Protein AF-A0A956ZT82-F1 (afdb_monomer)

Structure (mmCIF, N/CA/C/O backbone):
data_AF-A0A956ZT82-F1
#
_entry.id   AF-A0A956ZT82-F1
#
loop_
_atom_site.group_PDB
_atom_site.id
_atom_site.type_symbol
_atom_site.label_atom_id
_atom_site.label_alt_id
_atom_site.label_comp_id
_atom_site.label_asym_id
_atom_site.label_entity_id
_atom_site.label_seq_id
_atom_site.pdbx_PDB_ins_code
_atom_site.Cartn_x
_atom_site.Cartn_y
_atom_site.Cartn_z
_atom_site.occupancy
_atom_site.B_iso_or_equiv
_atom_site.auth_seq_id
_atom_site.auth_comp_id
_atom_site.auth_asym_id
_atom_site.auth_atom_id
_atom_site.pdbx_PDB_model_num
ATOM 1 N N . MET A 1 1 ? 10.071 24.596 -14.398 1.00 54.91 1 MET A N 1
ATOM 2 C CA . MET A 1 1 ? 8.821 23.821 -14.412 1.00 54.91 1 MET A CA 1
ATOM 3 C C . MET A 1 1 ? 8.358 23.709 -12.975 1.00 54.91 1 MET A C 1
ATOM 5 O O . MET A 1 1 ? 9.206 23.526 -12.107 1.00 54.91 1 MET A O 1
ATOM 9 N N . SER A 1 2 ? 7.076 23.934 -12.709 1.00 69.00 2 SER A N 1
ATOM 10 C CA . SER A 1 2 ? 6.479 23.703 -11.390 1.00 69.00 2 SER A CA 1
ATOM 11 C C . SER A 1 2 ? 6.516 22.206 -11.062 1.00 69.00 2 SER A C 1
ATOM 13 O O . SER A 1 2 ? 6.452 21.375 -11.965 1.00 69.00 2 SER A O 1
ATOM 15 N N . ARG A 1 3 ? 6.573 21.838 -9.777 1.00 67.06 3 ARG A N 1
ATOM 16 C CA . ARG A 1 3 ? 6.477 20.433 -9.333 1.00 67.06 3 ARG A CA 1
ATOM 17 C C . ARG A 1 3 ? 5.186 19.767 -9.827 1.00 67.06 3 ARG A C 1
ATOM 19 O O . ARG A 1 3 ? 5.187 18.586 -10.156 1.00 67.06 3 ARG A O 1
ATOM 26 N N . ALA A 1 4 ? 4.104 20.543 -9.941 1.00 62.94 4 ALA A N 1
ATOM 27 C CA . ALA A 1 4 ? 2.860 20.095 -10.563 1.00 62.94 4 ALA A CA 1
ATOM 28 C C . ALA A 1 4 ? 3.060 19.745 -12.049 1.00 62.94 4 ALA A C 1
ATOM 30 O O . ALA A 1 4 ? 2.632 18.683 -12.493 1.00 62.94 4 ALA A O 1
ATOM 31 N N . GLU A 1 5 ? 3.766 20.594 -12.805 1.00 65.06 5 GLU A N 1
ATOM 32 C CA . GLU A 1 5 ? 4.088 20.343 -14.217 1.00 65.06 5 GLU A CA 1
ATOM 33 C C . GLU A 1 5 ? 4.989 19.112 -14.388 1.00 65.06 5 GLU A C 1
ATOM 35 O O . GLU A 1 5 ? 4.805 18.356 -15.336 1.00 65.06 5 GLU A O 1
ATOM 40 N N . GLU A 1 6 ? 5.930 18.876 -13.471 1.00 69.75 6 GLU A N 1
ATOM 41 C CA . GLU A 1 6 ? 6.842 17.725 -13.500 1.00 69.75 6 GLU A CA 1
ATOM 42 C C . GLU A 1 6 ? 6.123 16.395 -13.239 1.00 69.75 6 GLU A C 1
ATOM 44 O O . GLU A 1 6 ? 6.318 15.439 -13.988 1.00 69.75 6 GLU A O 1
ATOM 49 N N . ILE A 1 7 ? 5.235 16.336 -12.239 1.00 67.38 7 ILE A N 1
ATOM 50 C CA . ILE A 1 7 ? 4.414 15.144 -11.960 1.00 67.38 7 ILE A CA 1
ATOM 51 C C . ILE A 1 7 ? 3.495 14.844 -13.150 1.00 67.38 7 ILE A C 1
ATOM 53 O O . ILE A 1 7 ? 3.397 13.696 -13.588 1.00 67.38 7 ILE A O 1
ATOM 57 N N . ILE A 1 8 ? 2.866 15.877 -13.718 1.00 64.19 8 ILE A N 1
ATOM 58 C CA . ILE A 1 8 ? 1.987 15.739 -14.885 1.00 64.19 8 ILE A CA 1
ATOM 59 C C . ILE A 1 8 ? 2.790 15.274 -16.115 1.00 64.19 8 ILE A C 1
ATOM 61 O O . ILE A 1 8 ? 2.381 14.330 -16.793 1.00 64.19 8 ILE A O 1
ATOM 65 N N . GLN A 1 9 ? 3.963 15.858 -16.391 1.00 60.41 9 GLN A N 1
ATOM 66 C CA . GLN A 1 9 ? 4.816 15.439 -17.512 1.00 60.41 9 GLN A CA 1
ATOM 67 C C . GLN A 1 9 ? 5.428 14.044 -17.338 1.00 60.41 9 GLN A C 1
ATOM 69 O O . GLN A 1 9 ? 5.489 13.280 -18.304 1.00 60.41 9 GLN A O 1
ATOM 74 N N . GLY A 1 10 ? 5.870 13.686 -16.130 1.00 60.03 10 GLY A N 1
ATOM 75 C CA . GLY A 1 10 ? 6.449 12.372 -15.837 1.00 60.03 10 GLY A CA 1
ATOM 76 C C . GLY A 1 10 ? 5.472 11.226 -16.111 1.00 60.03 10 GLY A C 1
ATOM 77 O O . GLY A 1 10 ? 5.875 10.144 -16.542 1.00 60.03 10 GLY A O 1
ATOM 78 N N . VAL A 1 11 ? 4.179 11.495 -15.935 1.00 54.38 11 VAL A N 1
ATOM 79 C CA . VAL A 1 11 ? 3.076 10.579 -16.233 1.00 54.38 11 VAL A CA 1
ATOM 80 C C . VAL A 1 11 ? 2.740 10.564 -17.728 1.00 54.38 11 VAL A C 1
ATOM 82 O O . VAL A 1 11 ? 2.592 9.485 -18.304 1.00 54.38 11 VAL A O 1
ATOM 85 N N . LEU A 1 12 ? 2.682 11.734 -18.381 1.00 45.25 12 LEU A N 1
ATOM 86 C CA . LEU A 1 12 ? 2.405 11.868 -19.822 1.00 45.25 12 LEU A CA 1
ATOM 87 C C . LEU A 1 12 ? 3.378 11.059 -20.696 1.00 45.25 12 LEU A C 1
ATOM 89 O O . LEU A 1 12 ? 2.974 10.491 -21.708 1.00 45.25 12 LEU A O 1
ATOM 93 N N . ASN A 1 13 ? 4.644 10.949 -20.285 1.00 42.06 13 ASN A N 1
ATOM 94 C CA . ASN A 1 13 ? 5.668 10.200 -21.020 1.00 42.06 13 ASN A CA 1
ATOM 95 C C . ASN A 1 13 ? 5.592 8.671 -20.828 1.00 42.06 13 ASN A C 1
ATOM 97 O O . ASN A 1 13 ? 6.324 7.937 -21.493 1.00 42.06 13 ASN A O 1
ATOM 101 N N . ARG A 1 14 ? 4.735 8.175 -19.925 1.00 42.34 14 ARG A N 1
ATOM 102 C CA . ARG A 1 14 ? 4.682 6.762 -19.505 1.00 42.34 14 ARG A CA 1
ATOM 103 C C . ARG A 1 14 ? 3.418 6.015 -19.937 1.00 42.34 14 ARG A C 1
ATOM 105 O O . ARG A 1 14 ? 3.325 4.817 -19.682 1.00 42.34 14 ARG A O 1
ATOM 112 N N . VAL A 1 15 ? 2.478 6.678 -20.614 1.00 36.25 15 VAL A N 1
ATOM 113 C CA . VAL A 1 15 ? 1.233 6.067 -21.114 1.00 36.25 15 VAL A CA 1
ATOM 114 C C . VAL A 1 15 ? 1.223 6.064 -22.653 1.00 36.25 15 VAL A C 1
ATOM 116 O O . VAL A 1 15 ? 0.878 7.073 -23.272 1.00 36.25 15 VAL A O 1
ATOM 119 N N . PRO A 1 16 ? 1.586 4.948 -23.318 1.00 28.14 16 PRO A N 1
ATOM 120 C CA . PRO A 1 16 ? 1.456 4.819 -24.767 1.00 28.14 16 PRO A CA 1
ATOM 121 C C . PRO A 1 16 ? -0.027 4.759 -25.173 1.00 28.14 16 PRO A C 1
ATOM 123 O O . PRO A 1 16 ? -0.772 3.933 -24.654 1.00 28.14 16 PRO A O 1
ATOM 126 N N . GLY A 1 17 ? -0.452 5.580 -26.145 1.00 36.25 17 GLY A N 1
ATOM 127 C CA . GLY A 1 17 ? -1.733 5.383 -26.849 1.00 36.25 17 GLY A CA 1
ATOM 128 C C . GLY A 1 17 ? -2.853 6.409 -26.631 1.00 36.25 17 GLY A C 1
ATOM 129 O O . GLY A 1 17 ? -3.986 6.130 -27.014 1.00 36.25 17 GLY A O 1
ATOM 130 N N . TYR A 1 18 ? -2.590 7.607 -26.104 1.00 38.12 18 TYR A N 1
ATOM 131 C CA . TYR A 1 18 ? -3.647 8.615 -25.920 1.00 38.12 18 TYR A CA 1
ATOM 132 C C . TYR A 1 18 ? -3.947 9.413 -27.209 1.00 38.12 18 TYR A C 1
ATOM 134 O O . TYR A 1 18 ? -3.578 10.577 -27.364 1.00 38.12 18 TYR A O 1
ATOM 142 N N . ARG A 1 19 ? -4.623 8.784 -28.179 1.00 35.62 19 ARG A N 1
ATOM 143 C CA . ARG A 1 19 ? -5.264 9.492 -29.301 1.00 35.62 19 ARG A CA 1
ATOM 144 C C . ARG A 1 19 ? -6.653 9.955 -28.859 1.00 35.62 19 ARG A C 1
ATOM 146 O O . ARG A 1 19 ? -7.541 9.134 -28.707 1.00 35.62 19 ARG A O 1
ATOM 153 N N . GLY A 1 20 ? -6.813 11.268 -28.691 1.00 41.59 20 GLY A N 1
ATOM 154 C CA . GLY A 1 20 ? -8.077 12.002 -28.833 1.00 41.59 20 GLY A CA 1
ATOM 155 C C . GLY A 1 20 ? -9.317 11.428 -28.141 1.00 41.59 20 GLY A C 1
ATOM 156 O O . GLY A 1 20 ? -10.087 10.714 -28.764 1.00 41.59 20 GLY A O 1
ATOM 157 N N . TYR A 1 21 ? -9.536 11.848 -26.891 1.00 45.94 21 TYR A N 1
ATOM 158 C CA . TYR A 1 21 ? -10.819 12.338 -26.360 1.00 45.94 21 TYR A CA 1
ATOM 159 C C . TYR A 1 21 ? -12.080 11.839 -27.111 1.00 45.94 21 TYR A C 1
ATOM 161 O O . TYR A 1 21 ? -12.684 12.591 -27.875 1.00 45.94 21 TYR A O 1
ATOM 169 N N . ALA A 1 22 ? -12.494 10.592 -26.870 1.00 40.09 22 ALA A N 1
ATOM 170 C CA . ALA A 1 22 ? -13.840 10.131 -27.202 1.00 40.09 22 ALA A CA 1
ATOM 171 C C . ALA A 1 22 ? -14.816 10.596 -26.101 1.00 40.09 22 ALA A C 1
ATOM 173 O O . ALA A 1 22 ? -14.563 10.372 -24.923 1.00 40.09 22 ALA A O 1
ATOM 174 N N . ASP A 1 23 ? -15.855 11.314 -26.533 1.00 57.66 23 ASP A N 1
ATOM 175 C CA . ASP A 1 23 ? -17.029 11.878 -25.845 1.00 57.66 23 ASP A CA 1
ATOM 176 C C . ASP A 1 23 ? -16.927 12.367 -24.379 1.00 57.66 23 ASP A C 1
ATOM 178 O O . ASP A 1 23 ? -16.639 11.622 -23.441 1.00 57.66 23 ASP A O 1
ATOM 182 N N . LYS A 1 24 ? -17.280 13.644 -24.143 1.00 59.69 24 LYS A N 1
ATOM 183 C CA . LYS A 1 24 ? -17.326 14.259 -22.793 1.00 59.69 24 LYS A CA 1
ATOM 184 C C . LYS A 1 24 ? -18.228 13.475 -21.831 1.00 59.69 24 LYS A C 1
ATOM 186 O O . LYS A 1 24 ? -17.994 13.488 -20.625 1.00 59.69 24 LYS A O 1
ATOM 191 N N . GLU A 1 25 ? -19.258 12.831 -22.364 1.00 59.84 25 GLU A N 1
ATOM 192 C CA . GLU A 1 25 ? -20.242 12.058 -21.612 1.00 59.84 25 GLU A CA 1
ATOM 193 C C . GLU A 1 25 ? -19.677 10.704 -21.152 1.00 59.84 25 GLU A C 1
ATOM 195 O O . GLU A 1 25 ? -19.772 10.382 -19.970 1.00 59.84 25 GLU A O 1
ATOM 200 N N . ALA A 1 26 ? -18.936 9.998 -22.015 1.00 6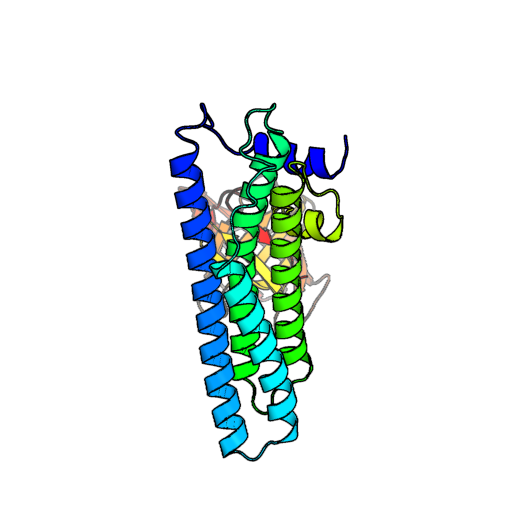2.44 26 ALA A N 1
ATOM 201 C CA . ALA A 1 26 ? -18.257 8.745 -21.665 1.00 62.44 26 ALA A CA 1
ATOM 202 C C . ALA A 1 26 ? -17.267 8.922 -20.500 1.00 62.44 26 ALA A C 1
ATOM 204 O O . ALA A 1 26 ? -17.184 8.089 -19.599 1.00 62.44 26 ALA A O 1
ATOM 205 N N . ARG A 1 27 ? -16.574 10.065 -20.458 1.00 66.06 27 ARG A N 1
ATOM 206 C CA . ARG A 1 27 ? -15.673 10.406 -19.348 1.00 66.06 27 ARG A CA 1
ATOM 207 C C . ARG A 1 27 ? -16.368 10.630 -18.022 1.00 66.06 27 ARG A C 1
ATOM 209 O O . ARG A 1 27 ? -15.819 10.290 -16.980 1.00 66.06 27 ARG A O 1
ATOM 216 N N . ARG A 1 28 ? -17.549 11.247 -18.050 1.00 69.94 28 ARG A N 1
ATOM 217 C CA . ARG A 1 28 ? -18.334 11.462 -16.832 1.00 69.94 28 ARG A CA 1
ATOM 218 C C . ARG A 1 28 ? -18.771 10.127 -16.252 1.00 69.94 28 ARG A C 1
ATOM 220 O O . ARG A 1 28 ? -18.705 9.967 -15.036 1.00 69.94 28 ARG A O 1
ATOM 227 N N . ASP A 1 29 ? -19.151 9.189 -17.112 1.00 70.25 29 ASP A N 1
ATOM 228 C CA . ASP A 1 29 ? -19.547 7.845 -16.703 1.00 70.25 29 ASP A CA 1
ATOM 229 C C . ASP A 1 29 ? -18.375 7.045 -16.122 1.00 70.25 29 ASP A C 1
ATOM 231 O O . ASP A 1 29 ? -18.539 6.380 -15.101 1.00 70.25 29 ASP A O 1
ATOM 235 N N . GLU A 1 30 ? -17.188 7.120 -16.728 1.00 70.38 30 GLU A N 1
ATOM 236 C CA . GLU A 1 30 ? -15.978 6.471 -16.203 1.00 70.38 30 GLU A CA 1
ATOM 237 C C . GLU A 1 30 ? -15.554 7.043 -14.844 1.00 70.38 30 GLU A C 1
ATOM 239 O O . GLU A 1 30 ? -15.379 6.277 -13.896 1.00 70.38 30 GLU A O 1
ATOM 244 N N . ASP A 1 31 ? -15.490 8.371 -14.713 1.00 77.19 31 ASP A N 1
ATOM 245 C CA . ASP A 1 31 ? -15.221 9.053 -13.439 1.00 77.19 31 ASP A CA 1
ATOM 246 C C . ASP A 1 31 ? -16.217 8.632 -12.349 1.00 77.19 31 ASP A C 1
ATOM 248 O O . ASP A 1 31 ? -15.841 8.314 -11.219 1.00 77.19 31 ASP A O 1
ATOM 252 N N . LYS A 1 32 ? -17.508 8.584 -12.701 1.00 82.75 32 LYS A N 1
ATOM 253 C CA . LYS A 1 32 ? -18.559 8.166 -11.774 1.00 82.75 32 LYS A CA 1
ATOM 254 C C . LYS A 1 32 ? -18.332 6.746 -11.280 1.00 82.75 32 LYS A C 1
ATOM 256 O O . LYS A 1 32 ? -18.409 6.513 -10.081 1.00 82.75 32 LYS A O 1
ATOM 261 N N . ARG A 1 33 ? -18.030 5.814 -12.188 1.00 83.81 33 ARG A N 1
ATOM 262 C CA . ARG A 1 33 ? -17.777 4.410 -11.835 1.00 83.81 33 ARG A CA 1
ATOM 263 C C . ARG A 1 33 ? -16.609 4.275 -10.868 1.00 83.81 33 ARG A C 1
ATOM 265 O O . ARG A 1 33 ? -16.708 3.498 -9.924 1.00 83.81 33 ARG A O 1
ATOM 272 N N . VAL A 1 34 ? -15.529 5.030 -11.080 1.00 84.25 34 VAL A N 1
ATOM 273 C CA . VAL A 1 34 ? -14.389 5.021 -10.155 1.00 84.25 34 VAL A CA 1
ATOM 274 C C . VAL A 1 34 ? -14.811 5.536 -8.780 1.00 84.25 34 VAL A C 1
ATOM 276 O O . VAL A 1 34 ? -14.546 4.874 -7.777 1.00 84.25 34 VAL A O 1
ATOM 279 N N . ARG A 1 35 ? -15.526 6.665 -8.714 1.00 88.06 35 ARG A N 1
ATOM 280 C CA . ARG A 1 35 ? -16.013 7.212 -7.437 1.00 88.06 35 ARG A CA 1
ATOM 281 C C . ARG A 1 35 ? -16.971 6.274 -6.717 1.00 88.06 35 ARG A C 1
ATOM 283 O O . ARG A 1 35 ? -16.828 6.101 -5.510 1.00 88.06 35 ARG A O 1
ATOM 290 N N . ASP A 1 36 ? -17.901 5.657 -7.438 1.00 89.12 36 ASP A N 1
ATOM 291 C CA . ASP A 1 36 ? -18.834 4.679 -6.879 1.00 89.12 36 ASP A CA 1
ATOM 292 C C . ASP A 1 36 ? -18.057 3.481 -6.305 1.00 89.12 36 ASP A C 1
ATOM 294 O O . ASP A 1 36 ? -18.253 3.125 -5.146 1.00 89.12 36 ASP A O 1
ATOM 298 N N . SER A 1 37 ? -17.073 2.950 -7.042 1.00 89.12 37 SER A N 1
ATOM 299 C CA . SER A 1 37 ? -16.214 1.858 -6.565 1.00 89.12 37 SER A CA 1
ATOM 300 C C . SER A 1 37 ? -15.412 2.224 -5.311 1.00 89.12 37 SER A C 1
ATOM 302 O O . SER A 1 37 ? -15.289 1.404 -4.401 1.00 89.12 37 SER A O 1
ATOM 304 N N . VAL A 1 38 ? -14.847 3.434 -5.247 1.00 93.56 38 VAL A N 1
ATOM 305 C CA . VAL A 1 38 ? -14.108 3.909 -4.064 1.00 93.56 38 VAL A CA 1
ATOM 306 C C . VAL A 1 38 ? -15.062 4.091 -2.882 1.00 93.56 38 VAL A C 1
ATOM 308 O O . VAL A 1 38 ? -14.759 3.651 -1.776 1.00 93.56 38 VAL A O 1
ATOM 311 N N . ALA A 1 39 ? -16.235 4.689 -3.099 1.00 96.19 39 ALA A N 1
ATOM 312 C CA . ALA A 1 39 ? -17.237 4.873 -2.053 1.00 96.19 39 ALA A CA 1
ATOM 313 C C . ALA A 1 39 ? -17.770 3.538 -1.513 1.00 96.19 39 ALA A C 1
ATOM 315 O O . ALA A 1 39 ? -17.987 3.412 -0.308 1.00 96.19 39 ALA A O 1
ATOM 316 N N . ASP A 1 40 ? -17.953 2.537 -2.374 1.00 94.88 40 ASP A N 1
ATOM 317 C CA . ASP A 1 40 ? -18.361 1.187 -1.981 1.00 94.88 40 ASP A CA 1
ATOM 318 C C . ASP A 1 40 ? -17.266 0.490 -1.163 1.00 94.88 40 ASP A C 1
ATOM 320 O O . ASP A 1 40 ? -17.554 -0.112 -0.127 1.00 94.88 40 ASP A O 1
ATOM 324 N N . ALA A 1 41 ? -15.997 0.645 -1.553 1.00 94.75 41 ALA A N 1
ATOM 325 C CA . ALA A 1 41 ? -14.869 0.135 -0.779 1.00 94.75 41 ALA A CA 1
ATOM 326 C C . ALA A 1 41 ? -14.763 0.793 0.610 1.00 94.75 41 ALA A C 1
ATOM 328 O O . ALA A 1 41 ? -14.524 0.095 1.596 1.00 94.75 41 ALA A O 1
ATOM 329 N N . ILE A 1 42 ? -14.985 2.108 0.716 1.00 98.19 42 ILE A N 1
ATOM 330 C CA . ILE A 1 42 ? -15.008 2.816 2.007 1.00 98.19 42 ILE A CA 1
ATOM 331 C C . ILE A 1 42 ? -16.237 2.399 2.831 1.00 98.19 42 ILE A C 1
ATOM 333 O O . ILE A 1 42 ? -16.123 2.208 4.040 1.00 98.19 42 ILE A O 1
ATOM 337 N N . ALA A 1 43 ? -17.401 2.200 2.206 1.00 98.06 43 ALA A N 1
ATOM 338 C CA . ALA A 1 43 ? -18.600 1.716 2.892 1.00 98.06 43 ALA A CA 1
ATOM 339 C C . ALA A 1 43 ? -18.392 0.318 3.503 1.00 98.06 43 ALA A C 1
ATOM 341 O O . ALA A 1 43 ? -18.790 0.091 4.642 1.00 98.06 43 ALA A O 1
ATOM 342 N N . ALA A 1 44 ? -17.674 -0.578 2.821 1.00 97.69 44 ALA A N 1
ATOM 343 C CA . ALA A 1 44 ? -17.299 -1.871 3.396 1.00 97.69 44 ALA A CA 1
ATOM 344 C C . ALA A 1 44 ? -16.422 -1.725 4.659 1.00 97.69 44 ALA A C 1
ATOM 346 O O . ALA A 1 44 ? -16.578 -2.484 5.616 1.00 97.69 44 ALA A O 1
ATOM 347 N N . VAL A 1 45 ? -15.537 -0.719 4.706 1.00 98.25 45 VAL A N 1
ATOM 348 C CA . VAL A 1 45 ? -14.768 -0.391 5.921 1.00 98.25 45 VAL A CA 1
ATOM 349 C C . VAL A 1 45 ? -15.684 0.120 7.036 1.00 98.25 45 VAL A C 1
ATOM 351 O O . VAL A 1 45 ? -15.508 -0.260 8.193 1.00 98.25 45 VAL A O 1
ATOM 354 N N . VAL A 1 46 ? -16.689 0.940 6.712 1.00 98.56 46 VAL A N 1
ATOM 355 C CA . VAL A 1 46 ? -17.701 1.385 7.688 1.00 98.56 46 VAL A CA 1
ATOM 356 C C . VAL A 1 46 ? -18.417 0.188 8.310 1.00 98.56 46 VAL A C 1
ATOM 358 O O . VAL A 1 46 ? -18.569 0.147 9.533 1.00 98.56 46 VAL A O 1
ATOM 361 N N . ASP A 1 47 ? -18.826 -0.790 7.503 1.00 98.31 47 ASP A N 1
ATOM 362 C CA . ASP A 1 47 ? -19.503 -1.997 7.986 1.00 98.31 47 ASP A CA 1
ATOM 363 C C . ASP A 1 47 ? -18.592 -2.821 8.906 1.00 98.31 47 ASP A C 1
ATOM 365 O O . ASP A 1 47 ? -19.008 -3.231 9.994 1.00 98.31 47 ASP A O 1
ATOM 369 N N . GLN A 1 48 ? -17.322 -2.990 8.524 1.00 97.62 48 GLN A N 1
ATOM 370 C CA . GLN A 1 48 ? -16.313 -3.676 9.333 1.00 97.62 48 GLN A CA 1
ATOM 371 C C . GLN A 1 48 ? -16.102 -2.998 10.697 1.00 97.62 48 GLN A C 1
ATOM 373 O O . GLN A 1 48 ? -16.136 -3.663 11.735 1.00 97.62 48 GLN A O 1
ATOM 378 N N . LEU A 1 49 ? -15.916 -1.676 10.716 1.00 97.38 49 LEU A N 1
ATOM 379 C CA . LEU A 1 49 ? -15.739 -0.919 11.958 1.00 97.38 49 LEU A CA 1
ATOM 380 C C . LEU A 1 49 ? -17.009 -0.937 12.819 1.00 97.38 49 LEU A C 1
ATOM 382 O O . LEU A 1 49 ? -16.922 -1.050 14.040 1.00 97.38 49 LEU A O 1
ATOM 386 N N . THR A 1 50 ? -18.191 -0.891 12.198 1.00 97.69 50 THR A N 1
ATOM 387 C CA . THR A 1 50 ? -19.481 -0.980 12.903 1.00 97.69 50 THR A CA 1
ATOM 388 C C . THR A 1 50 ? -19.642 -2.338 13.590 1.00 97.69 50 THR A C 1
ATOM 390 O O . THR A 1 50 ? -20.046 -2.402 14.753 1.00 97.69 50 THR A O 1
ATOM 393 N N . ALA A 1 51 ? -19.269 -3.429 12.915 1.00 96.44 51 ALA A N 1
ATOM 394 C CA . ALA A 1 51 ? -19.266 -4.761 13.513 1.00 96.44 51 ALA A CA 1
ATOM 395 C C . ALA A 1 51 ? -18.300 -4.849 14.706 1.00 96.44 51 ALA A C 1
ATOM 397 O O . ALA A 1 51 ? -18.642 -5.436 15.734 1.00 96.44 51 ALA A O 1
ATOM 398 N N . TYR A 1 52 ? -17.124 -4.227 14.604 1.00 95.50 52 TYR A N 1
ATOM 399 C CA . TYR A 1 52 ? -16.166 -4.156 15.708 1.00 95.50 52 TYR A CA 1
ATOM 400 C C . TYR A 1 52 ? -16.683 -3.324 16.892 1.00 95.50 52 TYR A C 1
ATOM 402 O O . TYR A 1 52 ? -16.594 -3.764 18.038 1.00 95.50 52 TYR A O 1
ATOM 410 N N . SER A 1 53 ? -17.316 -2.174 16.638 1.00 94.81 53 SER A N 1
ATOM 411 C CA . SER A 1 53 ? -17.961 -1.367 17.685 1.00 94.81 53 SER A CA 1
ATOM 412 C C . SER A 1 53 ? -19.016 -2.169 18.461 1.00 94.81 53 SER A C 1
ATOM 414 O O . SER A 1 53 ? -19.054 -2.139 19.693 1.00 94.81 53 SER A O 1
ATOM 416 N N . ALA A 1 54 ? -19.816 -2.988 17.765 1.00 93.94 54 ALA A N 1
ATOM 417 C CA . ALA A 1 54 ? -20.784 -3.878 18.407 1.00 93.94 54 ALA A CA 1
ATOM 418 C C . ALA A 1 54 ? -20.118 -4.934 19.316 1.00 93.94 54 ALA A C 1
ATOM 420 O O . ALA A 1 54 ? -20.658 -5.260 20.378 1.00 93.94 54 ALA A O 1
ATOM 421 N N . GLN A 1 55 ? -18.937 -5.444 18.946 1.00 93.00 55 GLN A N 1
ATOM 422 C CA . GLN A 1 55 ? -18.162 -6.365 19.788 1.00 93.00 55 GLN A CA 1
ATOM 423 C C . GLN A 1 55 ? -17.638 -5.671 21.052 1.00 93.00 55 GLN A C 1
ATOM 425 O O . GLN A 1 55 ? -17.785 -6.211 22.151 1.00 93.00 55 GLN A O 1
ATOM 430 N N . LEU A 1 56 ? -17.105 -4.451 20.926 1.00 91.75 56 LEU A N 1
ATOM 431 C CA . LEU A 1 56 ? -16.673 -3.646 22.073 1.00 91.75 56 LEU A CA 1
ATOM 432 C C . LEU A 1 56 ? -17.840 -3.337 23.025 1.00 91.75 56 LEU A C 1
ATOM 434 O O . LEU A 1 56 ? -17.690 -3.420 24.247 1.00 91.75 56 LEU A O 1
ATOM 438 N N . ALA A 1 57 ? -19.028 -3.053 22.480 1.00 91.12 57 ALA A N 1
ATOM 439 C CA . ALA A 1 57 ? -20.250 -2.857 23.261 1.00 91.12 57 ALA A CA 1
ATOM 440 C C . ALA A 1 57 ? -20.642 -4.107 24.057 1.00 91.12 57 ALA A C 1
ATOM 442 O O . ALA A 1 57 ? -20.956 -4.005 25.246 1.00 91.12 57 ALA A O 1
ATOM 443 N N . ALA A 1 58 ? -20.568 -5.291 23.442 1.00 91.06 58 ALA A N 1
ATOM 444 C CA . ALA A 1 58 ? -20.806 -6.557 24.133 1.00 91.06 58 ALA A CA 1
ATOM 445 C C . ALA A 1 58 ? -19.780 -6.810 25.255 1.00 91.06 58 ALA A C 1
ATOM 447 O O . ALA A 1 58 ? -20.143 -7.316 26.320 1.00 91.06 58 ALA A O 1
ATOM 448 N N . ALA A 1 59 ? -18.525 -6.397 25.049 1.00 90.19 59 ALA A N 1
ATOM 449 C CA . ALA A 1 59 ? -17.449 -6.474 26.037 1.00 90.19 59 ALA A CA 1
ATOM 450 C C . ALA A 1 59 ? -17.512 -5.387 27.132 1.00 90.19 59 ALA A C 1
ATOM 452 O O . ALA A 1 59 ? -16.757 -5.460 28.101 1.00 90.19 59 ALA A O 1
ATOM 453 N N . ARG A 1 60 ? -18.433 -4.414 27.025 1.00 90.12 60 ARG A N 1
ATOM 454 C CA . ARG A 1 60 ? -18.580 -3.253 27.930 1.00 90.12 60 ARG A CA 1
ATOM 455 C C . ARG A 1 60 ? -17.353 -2.329 27.975 1.00 90.12 60 ARG A C 1
ATOM 457 O O . ARG A 1 60 ? -17.132 -1.659 28.984 1.00 90.12 60 ARG A O 1
ATOM 464 N N . ASP A 1 61 ? -16.588 -2.249 26.886 1.00 86.31 61 ASP A N 1
ATOM 465 C CA . ASP A 1 61 ? -15.430 -1.352 26.767 1.00 86.31 61 ASP A CA 1
ATOM 466 C C . ASP A 1 61 ? -15.844 0.043 26.258 1.00 86.31 61 ASP A C 1
ATOM 468 O O . ASP A 1 61 ? -15.642 0.425 25.105 1.00 86.31 61 ASP A O 1
ATOM 472 N N . PHE A 1 62 ? -16.494 0.818 27.128 1.00 83.25 62 PHE A N 1
ATOM 473 C CA . PHE A 1 62 ? -17.093 2.105 26.755 1.00 83.25 62 PHE A CA 1
ATOM 474 C C . PHE A 1 62 ? -16.092 3.200 26.378 1.00 83.25 62 PHE A C 1
ATOM 476 O O . PHE A 1 62 ? -16.489 4.184 25.745 1.00 83.25 62 PHE A O 1
ATOM 483 N N . ASP A 1 63 ? -14.826 3.065 26.765 1.00 85.12 63 ASP A N 1
ATOM 484 C CA . ASP A 1 63 ? -13.800 4.049 26.431 1.00 85.12 63 ASP A CA 1
ATOM 485 C C . ASP A 1 63 ? -13.326 3.881 24.988 1.00 85.12 63 ASP A C 1
ATOM 487 O O . ASP A 1 63 ? -13.241 4.878 24.264 1.00 85.12 63 ASP A O 1
ATOM 491 N N . GLN A 1 64 ? -13.133 2.641 24.528 1.00 86.75 64 GLN A N 1
ATOM 492 C CA . GLN A 1 64 ? -12.783 2.369 23.133 1.00 86.75 64 GLN A CA 1
ATOM 493 C C . GLN A 1 64 ? -13.950 2.613 22.171 1.00 86.75 64 GLN A C 1
ATOM 495 O O . GLN A 1 64 ? -13.738 3.159 21.086 1.00 86.75 64 GLN A O 1
ATOM 500 N N . ILE A 1 65 ? -15.189 2.307 22.583 1.00 91.06 65 ILE A N 1
ATOM 501 C CA . ILE A 1 65 ? -16.388 2.523 21.749 1.00 91.06 65 ILE A CA 1
ATOM 502 C C . ILE A 1 65 ? -16.482 3.972 21.269 1.00 91.06 65 ILE A C 1
ATOM 504 O O . ILE A 1 65 ? -16.708 4.209 20.087 1.00 91.06 65 ILE A O 1
ATOM 508 N N . ARG A 1 66 ? -16.275 4.962 22.153 1.00 92.12 66 ARG A N 1
ATOM 509 C CA . ARG A 1 66 ? -16.406 6.383 21.774 1.00 92.12 66 ARG A CA 1
ATOM 510 C C . ARG A 1 66 ? -15.442 6.782 20.658 1.00 92.12 66 ARG A C 1
ATOM 512 O O . ARG A 1 66 ? -15.807 7.568 19.788 1.00 92.12 66 ARG A O 1
ATOM 519 N N . GLN A 1 67 ? -14.219 6.261 20.698 1.00 92.50 67 GLN A N 1
ATOM 520 C CA . GLN A 1 67 ? -13.195 6.579 19.710 1.00 92.50 67 GLN A CA 1
ATOM 521 C C . GLN A 1 67 ? -13.499 5.917 18.360 1.00 92.50 67 GLN A C 1
ATOM 523 O O . GLN A 1 67 ? -13.445 6.580 17.325 1.00 92.50 67 GLN A O 1
ATOM 528 N N . VAL A 1 68 ? -13.902 4.643 18.381 1.00 94.62 68 VAL A N 1
ATOM 529 C CA . VAL A 1 68 ? -14.281 3.895 17.175 1.00 94.62 68 VAL A CA 1
ATOM 530 C C . VAL A 1 68 ? -15.528 4.495 16.517 1.00 94.62 68 VAL A C 1
ATOM 532 O O . VAL A 1 68 ? -15.524 4.719 15.312 1.00 94.62 68 VAL A O 1
ATOM 535 N N . GLU A 1 69 ? -16.564 4.842 17.286 1.00 95.69 69 GLU A N 1
ATOM 536 C CA . GLU A 1 69 ? -17.788 5.481 16.769 1.00 95.69 69 GLU A CA 1
ATOM 537 C C . GLU A 1 69 ? -17.520 6.846 16.121 1.00 95.69 69 GLU A C 1
ATOM 539 O O . GLU A 1 69 ? -18.097 7.175 15.081 1.00 95.69 69 GLU A O 1
ATOM 544 N N . SER A 1 70 ? -16.605 7.634 16.695 1.00 95.50 70 SER A N 1
ATOM 545 C CA . SER A 1 70 ? -16.175 8.894 16.084 1.00 95.50 70 SER A CA 1
ATOM 546 C C . SER A 1 70 ? -15.550 8.660 14.706 1.00 95.50 70 SER A C 1
ATOM 548 O O . SER A 1 70 ? -15.913 9.341 13.746 1.00 95.50 70 SER A O 1
ATOM 550 N N . GLU A 1 71 ? -14.643 7.688 14.580 1.00 96.81 71 GLU A N 1
ATOM 551 C CA . GLU A 1 71 ? -14.024 7.367 13.289 1.00 96.81 71 GLU A CA 1
ATOM 552 C C . GLU A 1 71 ? -15.029 6.768 12.295 1.00 96.81 71 GLU A C 1
ATOM 554 O O . GLU A 1 71 ? -15.040 7.183 11.138 1.00 96.81 71 GLU A O 1
ATOM 559 N N . ILE A 1 72 ? -15.949 5.897 12.730 1.00 98.25 72 ILE A N 1
ATOM 560 C CA . ILE A 1 72 ? -17.047 5.382 11.888 1.00 98.25 72 ILE A CA 1
ATOM 561 C C . ILE A 1 72 ? -17.824 6.537 11.249 1.00 98.25 72 ILE A C 1
ATOM 563 O O . ILE A 1 72 ? -18.070 6.526 10.040 1.00 98.25 72 ILE A O 1
ATOM 567 N N . GLY A 1 73 ? -18.195 7.551 12.038 1.00 98.31 73 GLY A N 1
ATOM 568 C CA . GLY A 1 73 ? -18.919 8.719 11.537 1.00 98.31 73 GLY A CA 1
ATOM 569 C C . GLY A 1 73 ? -18.141 9.487 10.465 1.00 98.31 73 GLY A C 1
ATOM 570 O O . GLY A 1 73 ? -18.711 9.889 9.447 1.00 98.31 73 GLY A O 1
ATOM 571 N N . GLN A 1 74 ? -16.831 9.651 10.653 1.00 98.31 74 GLN A N 1
ATOM 572 C CA . GLN A 1 74 ? -15.976 10.381 9.716 1.00 98.31 74 GLN A CA 1
ATOM 573 C C . GLN A 1 74 ? -15.702 9.584 8.431 1.00 98.31 74 GLN A C 1
ATOM 575 O O . GLN A 1 74 ? -15.772 10.152 7.340 1.00 98.31 74 GLN A O 1
ATOM 580 N N . VAL A 1 75 ? -15.450 8.275 8.533 1.00 98.44 75 VAL A N 1
ATOM 581 C CA . VAL A 1 75 ? -15.277 7.383 7.371 1.00 98.44 75 VAL A CA 1
ATOM 582 C C . VAL A 1 75 ? -16.571 7.307 6.553 1.00 98.44 75 VAL A C 1
ATOM 584 O O . VAL A 1 75 ? -16.533 7.427 5.328 1.00 98.44 75 VAL A O 1
ATOM 587 N N . ARG A 1 76 ? -17.733 7.199 7.213 1.00 98.50 76 ARG A N 1
ATOM 588 C CA . ARG A 1 76 ? -19.046 7.222 6.547 1.00 98.50 76 ARG A CA 1
ATOM 589 C C . ARG A 1 76 ? -19.285 8.538 5.814 1.00 98.50 76 ARG A C 1
ATOM 591 O O . ARG A 1 76 ? -19.642 8.529 4.642 1.00 98.50 76 ARG A O 1
ATOM 598 N N . THR A 1 77 ? -18.997 9.660 6.474 1.00 98.12 77 THR A N 1
ATOM 599 C CA . THR A 1 77 ? -19.103 10.989 5.856 1.00 98.12 77 THR A CA 1
ATOM 600 C C . THR A 1 77 ? -18.237 11.089 4.599 1.00 98.12 77 THR A C 1
ATOM 602 O O . THR A 1 77 ? -18.677 11.636 3.592 1.00 98.12 77 THR A O 1
ATOM 605 N N . LEU A 1 78 ? -17.015 10.547 4.622 1.00 97.75 78 LEU A N 1
ATOM 606 C CA . LEU A 1 78 ? -16.144 10.524 3.447 1.00 97.75 78 LEU A CA 1
ATOM 607 C C . LEU A 1 78 ? -16.745 9.696 2.299 1.00 97.75 78 LEU A C 1
ATOM 609 O O . LEU A 1 78 ? -16.778 10.182 1.168 1.00 97.75 78 LEU A O 1
ATOM 613 N N . ALA A 1 79 ? -17.259 8.493 2.581 1.00 97.50 79 ALA A N 1
ATOM 614 C CA . ALA A 1 79 ? -17.924 7.658 1.575 1.00 97.50 79 ALA A CA 1
ATOM 615 C C . ALA A 1 79 ? -19.100 8.395 0.914 1.00 97.50 79 ALA A C 1
ATOM 617 O O . ALA A 1 79 ? -19.208 8.424 -0.314 1.00 97.50 79 ALA A O 1
ATOM 618 N N . ASP A 1 80 ? -19.940 9.046 1.722 1.00 96.88 80 ASP A N 1
ATOM 619 C CA . ASP A 1 80 ? -21.109 9.786 1.242 1.00 96.88 80 ASP A CA 1
ATOM 620 C C . ASP A 1 80 ? -20.704 10.996 0.392 1.00 96.88 80 ASP A C 1
ATOM 622 O O . ASP A 1 80 ? -21.283 11.236 -0.671 1.00 96.88 80 ASP A O 1
ATOM 626 N N . ARG A 1 81 ? -19.663 11.732 0.806 1.00 95.38 81 ARG A N 1
ATOM 627 C CA . ARG A 1 81 ? -19.112 12.858 0.035 1.00 95.38 81 ARG A CA 1
ATOM 628 C C . ARG A 1 81 ? -18.599 12.413 -1.334 1.00 95.38 81 ARG A C 1
ATOM 630 O O . ARG A 1 81 ? -18.889 13.082 -2.323 1.00 95.38 81 ARG A O 1
ATOM 637 N N . ILE A 1 82 ? -17.884 11.289 -1.408 1.00 93.94 82 ILE A N 1
ATOM 638 C CA . ILE A 1 82 ? -17.352 10.749 -2.670 1.00 93.94 82 ILE A CA 1
ATOM 639 C C . ILE A 1 82 ? -18.491 10.296 -3.592 1.00 93.94 82 ILE A C 1
ATOM 641 O O . ILE A 1 82 ? -18.522 10.675 -4.772 1.00 93.94 82 ILE A O 1
ATOM 645 N N . ARG A 1 83 ? -19.458 9.548 -3.044 1.00 93.69 83 ARG A N 1
ATOM 646 C CA . ARG A 1 83 ? -20.614 9.015 -3.782 1.00 93.69 83 ARG A CA 1
ATOM 647 C C . ARG A 1 83 ? -21.507 10.121 -4.337 1.00 93.69 83 ARG A C 1
ATOM 649 O O . ARG A 1 83 ? -21.996 10.035 -5.461 1.00 93.69 83 ARG A O 1
ATOM 656 N N . HIS A 1 84 ? -21.727 11.178 -3.559 1.00 89.81 84 HIS A N 1
ATOM 657 C CA . HIS A 1 84 ? -22.671 12.245 -3.899 1.00 89.81 84 HIS A CA 1
ATOM 658 C C . HIS A 1 84 ? -22.015 13.519 -4.424 1.00 89.81 84 HIS A C 1
ATOM 660 O O . HIS A 1 84 ? -22.703 14.524 -4.602 1.00 89.81 84 HIS A O 1
ATOM 666 N N . ALA A 1 85 ? -20.712 13.490 -4.715 1.00 84.00 85 ALA A N 1
ATOM 667 C CA . ALA A 1 85 ? -20.029 14.620 -5.326 1.00 84.00 85 ALA A CA 1
ATOM 668 C C . ALA A 1 85 ? -20.746 15.016 -6.629 1.00 84.00 85 ALA A C 1
ATOM 670 O O . ALA A 1 85 ? -20.769 14.248 -7.600 1.00 84.00 85 ALA A O 1
ATOM 671 N N . SER A 1 86 ? -21.359 16.203 -6.636 1.00 65.88 86 SER A N 1
ATOM 672 C CA . SER A 1 86 ? -21.949 16.768 -7.847 1.00 65.88 86 SER A CA 1
ATOM 673 C C . SER A 1 86 ? -20.834 17.152 -8.808 1.00 65.88 86 SER A C 1
ATOM 675 O O . SER A 1 86 ? -19.791 17.664 -8.400 1.00 65.88 86 SER A O 1
ATOM 677 N N . TYR A 1 87 ? -21.075 16.978 -10.105 1.00 62.59 87 TYR A N 1
ATOM 678 C CA . TYR A 1 87 ? -20.243 17.617 -11.115 1.00 62.59 87 TYR A CA 1
ATOM 679 C C . TYR A 1 87 ? -20.362 19.131 -10.922 1.00 62.59 87 TYR A C 1
ATOM 681 O O . TYR A 1 87 ? -21.476 19.661 -10.914 1.00 62.59 87 TYR A O 1
ATOM 689 N N . GLY A 1 88 ? -19.237 19.819 -10.721 1.00 57.16 88 GLY A N 1
ATOM 690 C CA . GLY A 1 88 ? -19.202 21.277 -10.693 1.00 57.16 88 GLY A CA 1
ATOM 691 C C . GLY A 1 88 ? -19.784 21.809 -12.000 1.00 57.16 88 GLY A C 1
ATOM 692 O O . GLY A 1 88 ? -19.186 21.664 -13.068 1.00 57.16 88 GLY A O 1
ATOM 693 N N . TYR A 1 89 ? -20.993 22.362 -11.935 1.00 44.19 89 TYR A N 1
ATOM 694 C CA . TYR A 1 89 ? -21.696 22.927 -13.081 1.00 44.19 89 TYR A CA 1
ATOM 695 C C . TYR A 1 89 ? -21.041 24.278 -13.410 1.00 44.19 89 TYR A C 1
ATOM 697 O O . TYR A 1 89 ? -21.434 25.308 -12.876 1.00 44.19 89 TYR A O 1
ATOM 705 N N . GLY A 1 90 ? -19.995 24.280 -14.245 1.00 53.69 90 GLY A N 1
ATOM 706 C CA . GLY A 1 90 ? -19.513 25.512 -14.888 1.00 53.69 90 GLY A CA 1
ATOM 707 C C . GLY A 1 90 ? -18.025 25.595 -15.239 1.00 53.69 90 GLY A C 1
ATOM 708 O O . GLY A 1 90 ? -17.705 26.214 -16.246 1.00 53.69 90 GLY A O 1
ATOM 709 N N . GLY A 1 91 ? -17.127 24.973 -14.466 1.00 53.44 91 GLY A N 1
ATOM 710 C CA . GLY A 1 91 ? -15.677 25.228 -14.567 1.00 53.44 91 GLY A CA 1
ATOM 711 C C . GLY A 1 91 ? -14.942 24.415 -15.640 1.00 53.44 91 GLY A C 1
ATOM 712 O O . GLY A 1 91 ? -14.488 24.962 -16.639 1.00 53.44 91 GLY A O 1
ATOM 713 N N . LEU A 1 92 ? -14.831 23.093 -15.453 1.00 54.81 92 LEU A N 1
ATOM 714 C CA . LEU A 1 92 ? -13.967 22.234 -16.289 1.00 54.81 92 LEU A CA 1
ATOM 715 C C . LEU A 1 92 ? -14.547 21.797 -17.640 1.00 54.81 92 LEU A C 1
ATOM 717 O O . LEU A 1 92 ? -13.799 21.491 -18.565 1.00 54.81 92 LEU A O 1
ATOM 721 N N . PHE A 1 93 ? -15.873 21.699 -17.756 1.00 55.81 93 PHE A N 1
ATOM 722 C CA . PHE A 1 93 ? -16.535 21.159 -18.956 1.00 55.81 93 PHE A CA 1
ATOM 723 C C . PHE A 1 93 ? -17.257 22.224 -19.790 1.00 55.81 93 PHE A C 1
ATOM 725 O O . PHE A 1 93 ? -17.957 21.867 -20.746 1.00 55.81 93 PHE A O 1
ATOM 732 N N . GLY A 1 94 ? -17.080 23.498 -19.423 1.00 56.06 94 GLY A N 1
ATOM 733 C CA . GLY A 1 94 ? -17.601 24.661 -20.137 1.00 56.06 94 GLY A CA 1
ATOM 734 C C . GLY A 1 94 ? -17.016 24.824 -21.545 1.00 56.06 94 GLY A C 1
ATOM 735 O O . GLY A 1 94 ? -16.198 24.031 -22.011 1.00 56.06 94 GLY A O 1
ATOM 736 N N . GLU A 1 95 ? -17.488 25.847 -22.252 1.00 44.66 95 GLU A N 1
ATOM 737 C CA . GLU A 1 95 ? -17.206 26.098 -23.675 1.00 44.66 95 GLU A CA 1
ATOM 738 C C . GLU A 1 95 ? -15.865 26.829 -23.922 1.00 44.66 95 GLU A C 1
ATOM 740 O O . GLU A 1 95 ? -15.458 27.027 -25.064 1.00 44.66 95 GLU A O 1
ATOM 745 N N . THR A 1 96 ? -15.138 27.176 -22.855 1.00 46.16 96 THR A N 1
ATOM 746 C CA . THR A 1 96 ? -13.830 27.850 -22.907 1.00 46.16 96 THR A CA 1
ATOM 747 C C . THR A 1 96 ? -12.688 26.847 -22.727 1.00 46.16 96 THR A C 1
ATOM 749 O O . THR A 1 96 ? -12.815 25.903 -21.953 1.00 46.16 96 THR A O 1
ATOM 752 N N . SER A 1 97 ? -11.587 27.070 -23.460 1.00 45.22 97 SER A N 1
ATOM 753 C CA . SER A 1 97 ? -10.328 26.303 -23.480 1.00 45.22 97 SER A CA 1
ATOM 754 C C . SER A 1 97 ? -10.074 25.472 -22.220 1.00 45.22 97 SER A C 1
ATOM 756 O O . SER A 1 97 ? -9.691 25.996 -21.179 1.00 45.22 97 SER A O 1
ATOM 758 N N . ILE A 1 98 ? -10.257 24.165 -22.365 1.00 55.06 98 ILE A N 1
ATOM 759 C CA . ILE A 1 98 ? -9.937 23.151 -21.368 1.00 55.06 98 ILE A CA 1
ATOM 760 C C . ILE A 1 98 ? -8.452 23.250 -20.999 1.00 55.06 98 ILE A C 1
ATOM 762 O O . ILE A 1 98 ? -7.593 23.144 -21.877 1.00 55.06 98 ILE A O 1
ATOM 766 N N . ASP A 1 99 ? -8.151 23.392 -19.708 1.00 66.75 99 ASP A N 1
ATOM 767 C CA . ASP A 1 99 ? -6.802 23.166 -19.201 1.00 66.75 99 ASP A CA 1
ATOM 768 C C . ASP A 1 99 ? -6.518 21.654 -19.228 1.00 66.75 99 ASP A C 1
ATOM 770 O O . ASP A 1 99 ? -7.019 20.876 -18.411 1.00 66.75 99 ASP A O 1
ATOM 774 N N . ALA A 1 100 ? -5.748 21.218 -20.227 1.00 68.50 100 ALA A N 1
ATOM 775 C CA . ALA A 1 100 ? -5.378 19.817 -20.404 1.00 68.50 100 ALA A CA 1
ATOM 776 C C . ALA A 1 100 ? -4.637 19.251 -19.178 1.00 68.50 100 ALA A C 1
ATOM 778 O O . ALA A 1 100 ? -4.764 18.059 -18.894 1.00 68.50 100 ALA A O 1
ATOM 779 N N . ALA A 1 101 ? -3.918 20.096 -18.431 1.00 73.50 101 ALA A N 1
ATOM 780 C CA . ALA A 1 101 ? -3.239 19.694 -17.207 1.00 73.50 101 ALA A CA 1
ATOM 781 C C . ALA A 1 101 ? -4.243 19.405 -16.081 1.00 73.50 101 ALA A C 1
ATOM 783 O O . ALA A 1 101 ? -4.055 18.450 -15.330 1.00 73.50 101 ALA A O 1
ATOM 784 N N . ALA A 1 102 ? -5.342 20.163 -15.995 1.00 79.56 102 ALA A N 1
ATOM 785 C CA . ALA A 1 102 ? -6.386 19.930 -14.998 1.00 79.56 102 ALA A CA 1
ATOM 786 C C . ALA A 1 102 ? -7.104 18.595 -15.238 1.00 79.56 102 ALA A C 1
ATOM 788 O O . ALA A 1 102 ? -7.330 17.835 -14.297 1.00 79.56 102 ALA A O 1
ATOM 789 N N . ILE A 1 103 ? -7.417 18.272 -16.500 1.00 76.19 103 ILE A N 1
ATOM 790 C CA . ILE A 1 103 ? -8.035 16.979 -16.836 1.00 76.19 103 ILE A CA 1
ATOM 791 C C . ILE A 1 103 ? -7.097 15.814 -16.520 1.00 76.19 103 ILE A C 1
ATOM 793 O O . ILE A 1 103 ? -7.542 14.813 -15.960 1.00 76.19 103 ILE A O 1
ATOM 797 N N . GLU A 1 104 ? -5.811 15.925 -16.849 1.00 76.81 104 GLU A N 1
ATOM 798 C CA . GLU A 1 104 ? -4.861 14.859 -16.520 1.00 76.81 104 GLU A CA 1
ATOM 799 C C . GLU A 1 104 ? -4.699 14.697 -15.006 1.00 76.81 104 GLU A C 1
ATOM 801 O O . GLU A 1 104 ? -4.664 13.577 -14.497 1.00 76.81 104 GLU A O 1
ATOM 806 N N . GLN A 1 105 ? -4.677 15.800 -14.257 1.00 85.38 105 GLN A N 1
ATOM 807 C CA . GLN A 1 105 ? -4.588 15.723 -12.807 1.00 85.38 105 GLN A CA 1
ATOM 808 C C . GLN A 1 105 ? -5.821 15.050 -12.184 1.00 85.38 105 GLN A C 1
ATOM 810 O O . GLN A 1 105 ? -5.658 14.285 -11.238 1.00 85.38 105 GLN A O 1
ATOM 815 N N . LEU A 1 106 ? -7.031 15.234 -12.736 1.00 84.50 106 LEU A N 1
ATOM 816 C CA . LEU A 1 106 ? -8.214 14.463 -12.315 1.00 84.50 106 LEU A CA 1
ATOM 817 C C . LEU A 1 106 ? -8.013 12.954 -12.474 1.00 84.50 106 LEU A C 1
ATOM 819 O O . LEU A 1 106 ? -8.305 12.200 -11.550 1.00 84.50 106 LEU A O 1
ATOM 823 N N . ARG A 1 107 ? -7.429 12.515 -13.593 1.00 81.00 107 ARG A N 1
ATOM 824 C CA . ARG A 1 107 ? -7.106 11.098 -13.806 1.00 81.00 107 ARG A CA 1
ATOM 825 C C . ARG A 1 107 ? -6.120 10.572 -12.755 1.00 81.00 107 ARG A C 1
ATOM 827 O O . ARG A 1 107 ? -6.229 9.423 -12.314 1.00 81.00 107 ARG A O 1
ATOM 834 N N . LEU A 1 108 ? -5.154 11.399 -12.348 1.00 85.31 108 LEU A N 1
ATOM 835 C CA . LEU A 1 108 ? -4.227 11.069 -11.263 1.00 85.31 108 LEU A CA 1
ATOM 836 C C . LEU A 1 108 ? -4.941 10.955 -9.914 1.00 85.31 108 LEU A C 1
ATOM 838 O O . LEU A 1 108 ? -4.647 10.017 -9.175 1.00 85.31 108 LEU A O 1
ATOM 842 N N . PHE A 1 109 ? -5.899 11.837 -9.616 1.00 90.31 109 PHE A N 1
ATOM 843 C CA . PHE A 1 109 ? -6.725 11.725 -8.410 1.00 90.31 109 PHE A CA 1
ATOM 844 C C . PHE A 1 109 ? -7.509 10.420 -8.376 1.00 90.31 109 PHE A C 1
ATOM 846 O O . PHE A 1 109 ? -7.472 9.728 -7.364 1.00 90.31 109 PHE A O 1
ATOM 853 N N . ASP A 1 110 ? -8.171 10.056 -9.471 1.00 85.44 110 ASP A N 1
ATOM 854 C CA . ASP A 1 110 ? -8.967 8.828 -9.543 1.00 85.44 110 ASP A CA 1
ATOM 855 C C . ASP A 1 110 ? -8.089 7.582 -9.335 1.00 85.44 110 ASP A C 1
ATOM 857 O O . ASP A 1 110 ? -8.428 6.681 -8.566 1.00 85.44 110 ASP A O 1
ATOM 861 N N . SER A 1 111 ? -6.903 7.573 -9.953 1.00 83.88 111 SER A N 1
ATOM 862 C CA . SER A 1 111 ? -5.913 6.501 -9.783 1.00 83.88 111 SER A CA 1
ATOM 863 C C . SER A 1 111 ? -5.383 6.433 -8.344 1.00 83.88 111 SER A C 1
ATOM 865 O O . SER A 1 111 ? -5.215 5.347 -7.792 1.00 83.88 111 SER A O 1
ATOM 867 N N . ALA A 1 112 ? -5.117 7.585 -7.721 1.00 89.69 112 ALA A N 1
ATOM 868 C CA . ALA A 1 112 ? -4.651 7.661 -6.342 1.00 89.69 112 ALA A CA 1
ATOM 869 C C . ALA A 1 112 ? -5.740 7.232 -5.347 1.00 89.69 112 ALA A C 1
ATOM 871 O O . ALA A 1 112 ? -5.450 6.467 -4.439 1.00 89.69 112 ALA A O 1
ATOM 872 N N . LEU A 1 113 ? -6.997 7.638 -5.542 1.00 90.56 113 LEU A N 1
ATOM 873 C CA . LEU A 1 113 ? -8.117 7.216 -4.695 1.00 90.56 113 LEU A CA 1
ATOM 874 C C . LEU A 1 113 ? -8.301 5.692 -4.714 1.00 90.56 113 LEU A C 1
ATOM 876 O O . LEU A 1 113 ? -8.474 5.092 -3.656 1.00 90.56 113 LEU A O 1
ATOM 880 N N . LEU A 1 114 ? -8.209 5.060 -5.891 1.00 85.38 114 LEU A N 1
ATOM 881 C CA . LEU A 1 114 ? -8.247 3.597 -6.014 1.00 85.38 114 LEU A CA 1
ATOM 882 C C . LEU A 1 114 ? -7.046 2.915 -5.352 1.00 85.38 114 LEU A C 1
ATOM 884 O O . LEU A 1 114 ? -7.207 1.866 -4.743 1.00 85.38 114 LEU A O 1
ATOM 888 N N . ARG A 1 115 ? -5.849 3.497 -5.463 1.00 85.62 115 ARG A N 1
ATOM 889 C CA . ARG A 1 115 ? -4.629 2.954 -4.852 1.00 85.62 115 ARG A CA 1
ATOM 890 C C . ARG A 1 115 ? -4.653 3.043 -3.325 1.00 85.62 115 ARG A C 1
ATOM 892 O O . ARG A 1 115 ? -4.287 2.088 -2.651 1.00 85.62 115 ARG A O 1
ATOM 899 N N . GLU A 1 116 ? -5.061 4.182 -2.776 1.00 89.19 116 GLU A N 1
ATOM 900 C CA . GLU A 1 116 ? -4.958 4.455 -1.338 1.00 89.19 116 GLU A CA 1
ATOM 901 C C . GLU A 1 116 ? -6.128 3.849 -0.530 1.00 89.19 116 GLU A C 1
ATOM 903 O O . GLU A 1 116 ? -6.010 3.665 0.681 1.00 89.19 116 GLU A O 1
ATOM 908 N N . VAL A 1 117 ? -7.253 3.472 -1.162 1.00 93.06 117 VAL A N 1
ATOM 909 C CA . VAL A 1 117 ? -8.409 2.898 -0.437 1.00 93.06 117 VAL A CA 1
ATOM 910 C C . VAL A 1 117 ? -8.099 1.551 0.229 1.00 93.06 117 VAL A C 1
ATOM 912 O O . VAL A 1 117 ? -8.647 1.241 1.291 1.00 93.06 117 VAL A O 1
ATOM 915 N N . ASP A 1 118 ? -7.179 0.766 -0.338 1.00 88.50 118 ASP A N 1
ATOM 916 C CA . ASP A 1 118 ? -6.728 -0.494 0.263 1.00 88.50 118 ASP A CA 1
ATOM 917 C C . ASP A 1 118 ? -5.904 -0.265 1.545 1.00 88.50 118 ASP A C 1
ATOM 919 O O . ASP A 1 118 ? -5.921 -1.112 2.447 1.00 88.50 118 ASP A O 1
ATOM 923 N N . GLY A 1 119 ? -5.254 0.898 1.683 1.00 90.88 119 GLY A N 1
ATOM 924 C CA . GLY A 1 119 ? -4.582 1.322 2.914 1.00 90.88 119 GLY A CA 1
ATOM 925 C C . GLY A 1 119 ? -5.571 1.471 4.069 1.00 90.88 119 GLY A C 1
ATOM 926 O O . GLY A 1 119 ? -5.388 0.870 5.129 1.00 90.88 119 GLY A O 1
ATOM 927 N N . LEU A 1 120 ? -6.691 2.164 3.830 1.00 96.94 120 LEU A N 1
ATOM 928 C CA . LEU A 1 120 ? -7.773 2.302 4.811 1.00 96.94 120 LEU A CA 1
ATOM 929 C C . LEU A 1 120 ? -8.363 0.938 5.214 1.00 96.94 120 LEU A C 1
ATOM 931 O O . LEU A 1 120 ? -8.585 0.689 6.401 1.00 96.94 120 LEU A O 1
ATOM 935 N N . ARG A 1 121 ? -8.581 0.033 4.248 1.00 95.25 121 ARG A N 1
ATOM 936 C CA . ARG A 1 121 ? -9.064 -1.334 4.521 1.00 95.25 121 ARG A CA 1
ATOM 937 C C . ARG A 1 121 ? -8.082 -2.126 5.386 1.00 95.25 121 ARG A C 1
ATOM 939 O O . ARG A 1 121 ? -8.492 -2.816 6.323 1.00 95.25 121 ARG A O 1
ATOM 946 N N . SER A 1 122 ? -6.792 -2.025 5.085 1.00 93.75 122 SER A N 1
ATOM 947 C CA . SER A 1 122 ? -5.736 -2.716 5.828 1.00 93.75 122 SER A CA 1
ATOM 948 C C . SER A 1 122 ? -5.629 -2.184 7.257 1.00 93.75 122 SER A C 1
ATOM 950 O O . SER A 1 122 ? -5.615 -2.971 8.202 1.00 93.75 122 SER A O 1
ATOM 952 N N . ALA A 1 123 ? -5.661 -0.859 7.436 1.00 93.88 123 ALA A N 1
ATOM 953 C CA . ALA A 1 123 ? -5.665 -0.225 8.752 1.00 93.88 123 ALA A CA 1
ATOM 954 C C . ALA A 1 123 ? -6.882 -0.647 9.592 1.00 93.88 123 ALA A C 1
ATOM 956 O O . ALA A 1 123 ? -6.732 -1.003 10.762 1.00 93.88 123 ALA A O 1
ATOM 957 N N . ALA A 1 124 ? -8.077 -0.686 8.989 1.00 96.31 124 ALA A N 1
ATOM 958 C CA . ALA A 1 124 ? -9.281 -1.173 9.659 1.00 96.31 124 ALA A CA 1
ATOM 959 C C . ALA A 1 124 ? -9.150 -2.649 10.059 1.00 96.31 124 ALA A C 1
ATOM 961 O O . ALA A 1 124 ? -9.489 -3.014 11.181 1.00 96.31 124 ALA A O 1
ATOM 962 N N . THR A 1 125 ? -8.587 -3.487 9.188 1.00 95.25 125 THR A N 1
ATOM 963 C CA . THR A 1 125 ? -8.335 -4.904 9.489 1.00 95.25 125 THR A CA 1
ATOM 964 C C . THR A 1 125 ? -7.426 -5.069 10.699 1.00 95.25 125 THR A C 1
ATOM 966 O O . THR A 1 125 ? -7.826 -5.745 11.646 1.00 95.25 125 THR A O 1
ATOM 969 N N . THR A 1 126 ? -6.287 -4.376 10.729 1.00 93.38 126 THR A N 1
ATOM 970 C CA . THR A 1 126 ? -5.355 -4.374 11.868 1.00 93.38 126 THR A CA 1
ATOM 971 C C . THR A 1 126 ? -6.010 -3.895 13.166 1.00 93.38 126 THR A C 1
ATOM 973 O O . THR A 1 126 ? -5.794 -4.480 14.233 1.00 93.38 126 THR A O 1
ATOM 976 N N . LEU A 1 127 ? -6.840 -2.847 13.090 1.00 93.69 127 LEU A N 1
ATOM 977 C CA . LEU A 1 127 ? -7.599 -2.350 14.238 1.00 93.69 127 LEU A CA 1
ATOM 978 C C . LEU A 1 127 ? -8.567 -3.415 14.766 1.00 93.69 127 LEU A C 1
ATOM 980 O O . LEU A 1 127 ? -8.607 -3.655 15.968 1.00 93.69 127 LEU A O 1
ATOM 984 N N . THR A 1 128 ? -9.309 -4.080 13.878 1.00 93.50 128 THR A N 1
ATOM 985 C CA . THR A 1 128 ? -10.296 -5.101 14.266 1.00 93.50 128 THR A CA 1
ATOM 986 C C . THR A 1 128 ? -9.687 -6.438 14.693 1.00 93.50 128 THR A C 1
ATOM 988 O O . THR A 1 128 ? -10.338 -7.193 15.408 1.00 93.50 128 THR A O 1
ATOM 991 N N . SER A 1 129 ? -8.448 -6.746 14.292 1.00 90.12 129 SER A N 1
ATOM 992 C CA . SER A 1 129 ? -7.749 -7.973 14.698 1.00 90.12 129 SER A CA 1
ATOM 993 C C . SER A 1 129 ? -7.084 -7.873 16.073 1.00 90.12 129 SER A C 1
ATOM 995 O O . SER A 1 129 ? -6.589 -8.876 16.584 1.00 90.12 129 SER A O 1
ATOM 997 N N . THR A 1 130 ? -7.046 -6.677 16.668 1.00 79.50 130 THR A N 1
ATOM 998 C CA . THR A 1 130 ? -6.359 -6.412 17.936 1.00 79.50 130 THR A CA 1
ATOM 999 C C . THR A 1 130 ? -7.380 -6.023 19.000 1.00 79.50 130 THR A C 1
ATOM 1001 O O . THR A 1 130 ? -8.020 -4.982 18.895 1.00 79.50 130 THR A O 1
ATOM 1004 N N . THR A 1 131 ? -7.544 -6.844 20.039 1.00 80.25 131 THR A N 1
ATOM 1005 C CA . THR A 1 131 ? -8.445 -6.547 21.166 1.00 80.25 131 THR A CA 1
ATOM 1006 C C . THR A 1 131 ? -7.672 -6.622 22.487 1.00 80.25 131 THR A C 1
ATOM 1008 O O . THR A 1 131 ? -7.160 -7.696 22.813 1.00 80.25 131 THR A O 1
ATOM 1011 N N . PRO A 1 132 ? -7.580 -5.526 23.267 1.00 78.44 132 PRO A N 1
ATOM 1012 C CA . PRO A 1 132 ? -8.168 -4.202 23.016 1.00 78.44 132 PRO A CA 1
ATOM 1013 C C . PRO A 1 132 ? -7.504 -3.477 21.833 1.00 78.44 132 PRO A C 1
ATOM 1015 O O . PRO A 1 132 ? -6.330 -3.706 21.544 1.00 78.44 132 PRO A O 1
ATOM 1018 N N . ALA A 1 133 ? -8.242 -2.581 21.168 1.00 84.56 133 ALA A N 1
ATOM 1019 C CA . ALA A 1 133 ? -7.684 -1.762 20.089 1.00 84.56 133 ALA A CA 1
ATOM 1020 C C . ALA A 1 133 ? -6.512 -0.918 20.611 1.00 84.56 133 ALA A C 1
ATOM 1022 O O . ALA A 1 133 ? -6.585 -0.347 21.701 1.00 84.56 133 ALA A O 1
ATOM 1023 N N . THR A 1 134 ? -5.436 -0.793 19.839 1.00 89.25 134 THR A N 1
ATOM 1024 C CA . THR A 1 134 ? -4.332 0.102 20.204 1.00 89.25 134 THR A CA 1
ATOM 1025 C C . THR A 1 134 ? -4.602 1.513 19.690 1.00 89.25 134 THR A C 1
ATOM 1027 O O . THR A 1 134 ? -5.213 1.708 18.637 1.00 89.25 134 THR A O 1
ATOM 1030 N N . ALA A 1 135 ? -4.106 2.521 20.415 1.00 89.69 135 ALA A N 1
ATOM 1031 C CA . ALA A 1 135 ? -4.157 3.909 19.952 1.00 89.69 135 ALA A CA 1
ATOM 1032 C C . ALA A 1 135 ? -3.443 4.084 18.597 1.00 89.69 135 ALA A C 1
ATOM 1034 O O . ALA A 1 135 ? -3.873 4.882 17.771 1.00 89.69 135 ALA A O 1
ATOM 1035 N N . GLU A 1 136 ? -2.388 3.303 18.358 1.00 90.56 136 GLU A N 1
ATOM 1036 C CA . GLU A 1 136 ? -1.654 3.263 17.092 1.00 90.56 136 GLU A CA 1
ATOM 1037 C C . GLU A 1 136 ? -2.518 2.749 15.934 1.00 90.56 136 GLU A C 1
ATOM 1039 O O . GLU A 1 136 ? -2.573 3.389 14.886 1.00 90.56 136 GLU A O 1
ATOM 1044 N N . ALA A 1 137 ? -3.247 1.644 16.125 1.00 92.38 137 ALA A N 1
ATOM 1045 C CA . ALA A 1 137 ? -4.117 1.100 15.086 1.00 92.38 137 ALA A CA 1
ATOM 1046 C C . ALA A 1 137 ? -5.284 2.045 14.762 1.00 92.38 137 ALA A C 1
ATOM 1048 O O . ALA A 1 137 ? -5.662 2.188 13.600 1.00 92.38 137 ALA A O 1
ATOM 1049 N N . LEU A 1 138 ? -5.830 2.735 15.769 1.00 93.69 138 LEU A N 1
ATOM 1050 C CA . LEU A 1 138 ? -6.867 3.740 15.543 1.00 93.69 138 LEU A CA 1
ATOM 1051 C C . LEU A 1 138 ? -6.311 4.947 14.776 1.00 93.69 138 LEU A C 1
ATOM 1053 O O . LEU A 1 138 ? -6.915 5.388 13.801 1.00 93.69 138 LEU A O 1
ATOM 1057 N N . LEU A 1 139 ? -5.137 5.441 15.178 1.00 94.00 139 LEU A N 1
ATOM 1058 C CA . LEU A 1 139 ? -4.456 6.537 14.494 1.00 94.00 139 LEU A CA 1
ATOM 1059 C C . LEU A 1 139 ? -4.137 6.184 13.034 1.00 94.00 139 LEU A C 1
ATOM 1061 O O . LEU A 1 139 ? -4.243 7.048 12.167 1.00 94.00 139 LEU A O 1
ATOM 1065 N N . ALA A 1 140 ? -3.790 4.927 12.743 1.00 94.69 140 ALA A N 1
ATOM 1066 C CA . ALA A 1 140 ? -3.589 4.458 11.375 1.00 94.69 140 ALA A CA 1
ATOM 1067 C C . ALA A 1 140 ? -4.864 4.620 10.528 1.00 94.69 140 ALA A C 1
ATOM 1069 O O . ALA A 1 140 ? -4.797 5.182 9.438 1.00 94.69 140 ALA A O 1
ATOM 1070 N N . VAL A 1 141 ? -6.036 4.232 11.049 1.00 97.12 141 VAL A N 1
ATOM 1071 C CA . VAL A 1 141 ? -7.327 4.448 10.365 1.00 97.12 141 VAL A CA 1
ATOM 1072 C C . VAL A 1 141 ? -7.588 5.939 10.134 1.00 97.12 141 VAL A C 1
ATOM 1074 O O . VAL A 1 141 ? -7.931 6.333 9.016 1.00 97.12 141 VAL A O 1
ATOM 1077 N N . SER A 1 142 ? -7.379 6.780 11.153 1.00 97.50 142 SER A N 1
ATOM 1078 C CA . SER A 1 142 ? -7.548 8.234 11.032 1.00 97.50 142 SER A CA 1
ATOM 1079 C C . SER A 1 142 ? -6.634 8.827 9.953 1.00 97.50 142 SER A C 1
ATOM 1081 O O . SER A 1 142 ? -7.075 9.657 9.157 1.00 97.50 142 SER A O 1
ATOM 1083 N N . ASN A 1 143 ? -5.373 8.391 9.893 1.00 97.31 143 ASN A N 1
ATOM 1084 C CA . ASN A 1 143 ? -4.397 8.865 8.913 1.00 97.31 143 ASN A CA 1
ATOM 1085 C C . ASN A 1 143 ? -4.784 8.472 7.483 1.00 97.31 143 ASN A C 1
ATOM 1087 O O . ASN A 1 143 ? -4.764 9.327 6.598 1.00 97.31 143 ASN A O 1
ATOM 1091 N N . GLU A 1 144 ? -5.188 7.221 7.255 1.00 97.31 144 GLU A N 1
ATOM 1092 C CA . GLU A 1 144 ? -5.620 6.763 5.928 1.00 97.31 144 GLU A CA 1
ATOM 1093 C C . GLU A 1 144 ? -6.903 7.473 5.470 1.00 97.31 144 GLU A C 1
ATOM 1095 O O . GLU A 1 144 ? -7.006 7.937 4.330 1.00 97.31 144 GLU A O 1
ATOM 1100 N N . ARG A 1 145 ? -7.860 7.679 6.383 1.00 97.88 145 ARG A N 1
ATOM 1101 C CA . ARG A 1 145 ? -9.052 8.493 6.112 1.00 97.88 145 ARG A CA 1
ATOM 1102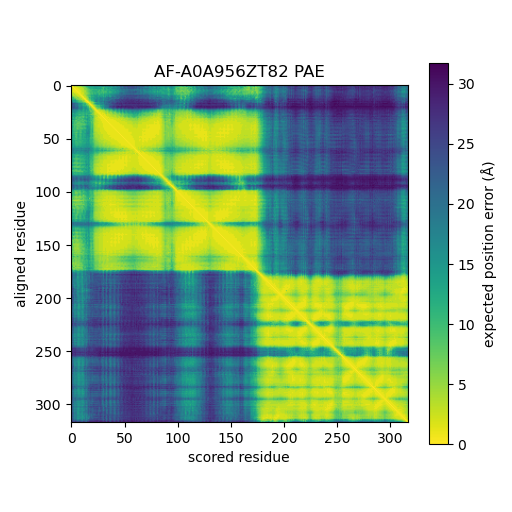 C C . ARG A 1 145 ? -8.681 9.926 5.721 1.00 97.88 145 ARG A C 1
ATOM 1104 O O . ARG A 1 145 ? -9.278 10.480 4.795 1.00 97.88 145 ARG A O 1
ATOM 1111 N N . LEU A 1 146 ? -7.730 10.547 6.422 1.00 96.88 146 LEU A N 1
ATOM 1112 C CA . LEU A 1 146 ? -7.279 11.908 6.119 1.00 96.88 146 LEU A CA 1
ATOM 1113 C C . LEU A 1 146 ? -6.594 11.987 4.751 1.00 96.88 146 LEU A C 1
ATOM 1115 O O . LEU A 1 146 ? -6.898 12.912 4.005 1.00 96.88 146 LEU A O 1
ATOM 1119 N N . ARG A 1 147 ? -5.769 11.004 4.369 1.00 95.38 147 ARG A N 1
ATOM 1120 C CA . ARG A 1 147 ? -5.158 10.938 3.026 1.00 95.38 147 ARG A CA 1
ATOM 1121 C C . ARG A 1 147 ? -6.205 10.908 1.916 1.00 95.38 147 ARG A C 1
ATOM 1123 O O . ARG A 1 147 ? -6.143 11.713 0.987 1.00 95.38 147 ARG A O 1
ATOM 1130 N N . LEU A 1 148 ? -7.201 10.029 2.038 1.00 96.62 148 LEU A N 1
ATOM 1131 C CA . LEU A 1 148 ? -8.312 9.950 1.084 1.00 96.62 148 LEU A CA 1
ATOM 1132 C C . LEU A 1 148 ? -9.136 11.245 1.056 1.00 96.62 148 LEU A C 1
ATOM 1134 O O . LEU A 1 148 ? -9.572 11.678 -0.010 1.00 96.62 148 LEU A O 1
ATOM 1138 N N . THR A 1 149 ? -9.311 11.893 2.212 1.00 96.62 149 THR A N 1
ATOM 1139 C CA . THR A 1 149 ? -9.976 13.200 2.306 1.00 96.62 149 THR A CA 1
ATOM 1140 C C . THR A 1 149 ? -9.190 14.271 1.549 1.00 96.62 149 THR A C 1
ATOM 1142 O O . THR A 1 149 ? -9.775 14.972 0.732 1.00 96.62 149 THR A O 1
ATOM 1145 N N . THR A 1 150 ? -7.869 14.356 1.740 1.00 95.75 150 THR A N 1
ATOM 1146 C CA . THR A 1 150 ? -6.997 15.293 1.013 1.00 95.75 150 THR A CA 1
ATOM 1147 C C . THR A 1 150 ? -7.062 15.071 -0.496 1.00 95.75 150 THR A C 1
ATOM 1149 O O . THR A 1 150 ? -7.232 16.032 -1.244 1.00 95.75 150 THR A O 1
ATOM 1152 N N . LEU A 1 151 ? -6.996 13.816 -0.956 1.00 94.69 151 LEU A N 1
ATOM 1153 C CA . LEU A 1 151 ? -7.142 13.484 -2.376 1.00 94.69 151 LEU A CA 1
ATOM 1154 C C . LEU A 1 151 ? -8.491 13.952 -2.934 1.00 94.69 151 LEU A C 1
ATOM 1156 O O . LEU A 1 151 ? -8.546 14.601 -3.978 1.00 94.69 151 LEU A O 1
ATOM 1160 N N . PHE A 1 152 ? -9.586 13.648 -2.240 1.00 95.00 152 PHE A N 1
ATOM 1161 C CA . PHE A 1 152 ? -10.919 14.012 -2.704 1.00 95.00 152 PHE A CA 1
ATOM 1162 C C . PHE A 1 152 ? -11.171 15.530 -2.680 1.00 95.00 152 PHE A C 1
ATOM 1164 O O . PHE A 1 152 ? -11.794 16.072 -3.599 1.00 95.00 152 PHE A O 1
ATOM 1171 N N . ASP A 1 153 ? -10.662 16.232 -1.669 1.00 93.81 153 ASP A N 1
ATOM 1172 C CA . ASP A 1 153 ? -10.768 17.687 -1.554 1.00 93.81 153 ASP A CA 1
ATOM 1173 C C . ASP A 1 153 ? -9.952 18.382 -2.650 1.00 93.81 153 ASP A C 1
ATOM 1175 O O . ASP A 1 153 ? -10.473 19.262 -3.338 1.00 93.81 153 ASP A O 1
ATOM 1179 N N . GLY A 1 154 ? -8.716 17.929 -2.890 1.00 92.44 154 GLY A N 1
ATOM 1180 C CA . GLY A 1 154 ? -7.877 18.413 -3.987 1.00 92.44 154 GLY A CA 1
ATOM 1181 C C . GLY A 1 154 ? -8.540 18.204 -5.350 1.00 92.44 154 GLY A C 1
ATOM 1182 O O . GLY A 1 154 ? -8.622 19.136 -6.150 1.00 92.44 154 GLY A O 1
ATOM 1183 N N . ARG A 1 155 ? -9.115 17.017 -5.586 1.00 91.06 155 ARG A N 1
ATOM 1184 C CA . ARG A 1 155 ? -9.903 16.730 -6.793 1.00 91.06 155 ARG A CA 1
ATOM 1185 C C . ARG A 1 155 ? -11.075 17.702 -6.936 1.00 91.06 155 ARG A C 1
ATOM 1187 O O . ARG A 1 155 ? -11.311 18.232 -8.019 1.00 91.06 155 ARG A O 1
ATOM 1194 N N . SER A 1 156 ? -11.812 17.941 -5.852 1.00 89.81 156 SER A N 1
ATOM 1195 C CA . SER A 1 156 ? -12.974 18.838 -5.845 1.00 89.81 156 SER A CA 1
ATOM 1196 C C . SER A 1 156 ? -12.588 20.274 -6.210 1.00 89.81 156 SER A C 1
ATOM 1198 O O . SER A 1 156 ? -13.283 20.896 -7.010 1.00 89.81 156 SER A O 1
ATOM 1200 N N . GLN A 1 157 ? -11.444 20.764 -5.724 1.00 88.31 157 GLN A N 1
ATOM 1201 C CA . GLN A 1 157 ? -10.913 22.080 -6.097 1.00 88.31 157 GLN A CA 1
ATOM 1202 C C . GLN A 1 157 ? -10.558 22.165 -7.586 1.00 88.31 157 GLN A C 1
ATOM 1204 O O . GLN A 1 157 ? -10.877 23.160 -8.234 1.00 88.31 157 GLN A O 1
ATOM 1209 N N . VAL A 1 158 ? -9.945 21.122 -8.158 1.00 86.88 158 VAL A N 1
ATOM 1210 C CA . VAL A 1 158 ? -9.657 21.080 -9.604 1.00 86.88 158 VAL A CA 1
ATOM 1211 C C . VAL A 1 158 ? -10.949 21.134 -10.417 1.00 86.88 158 VAL A C 1
ATOM 1213 O O . VAL A 1 158 ? -11.034 21.877 -11.398 1.00 86.88 158 VAL A O 1
ATOM 1216 N N . VAL A 1 159 ? -11.984 20.407 -9.978 1.00 83.75 159 VAL A N 1
ATOM 1217 C CA . VAL A 1 159 ? -13.318 20.443 -10.597 1.00 83.75 159 VAL A CA 1
ATOM 1218 C C . VAL A 1 159 ? -13.965 21.822 -10.517 1.00 83.75 159 VAL A C 1
ATOM 1220 O O . VAL A 1 159 ? -14.548 22.280 -11.502 1.00 83.75 159 VAL A O 1
ATOM 1223 N N . GLU A 1 160 ? -13.862 22.477 -9.366 1.00 83.25 160 GLU A N 1
ATOM 1224 C CA . GLU A 1 160 ? -14.458 23.786 -9.108 1.00 83.25 160 GLU A CA 1
ATOM 1225 C C . GLU A 1 160 ? -13.770 24.905 -9.901 1.00 83.25 160 GLU A C 1
ATOM 1227 O O . GLU A 1 160 ? -14.440 25.682 -10.581 1.00 83.25 160 GLU A O 1
ATOM 1232 N N . PHE A 1 161 ? -12.437 24.973 -9.853 1.00 83.38 161 PHE A N 1
ATOM 1233 C CA . PHE A 1 161 ? -11.675 26.097 -10.403 1.00 83.38 161 PHE A CA 1
ATOM 1234 C C . PHE A 1 161 ? -11.227 25.912 -11.850 1.00 83.38 161 PHE A C 1
ATOM 1236 O O . PHE A 1 161 ? -10.781 26.874 -12.472 1.00 83.38 161 PHE A O 1
ATOM 1243 N N . GLY A 1 162 ? -11.311 24.699 -12.393 1.00 78.62 162 GLY A N 1
ATOM 1244 C CA . GLY A 1 162 ? -10.919 24.453 -13.775 1.00 78.62 162 GLY A CA 1
ATOM 1245 C C . GLY A 1 162 ? -9.408 24.430 -14.028 1.00 78.62 162 GLY A C 1
ATOM 1246 O O . GLY A 1 162 ? -8.995 24.507 -15.180 1.00 78.62 162 GLY A O 1
ATOM 1247 N N . ARG A 1 163 ? -8.593 24.355 -12.970 1.00 82.62 163 ARG A N 1
ATOM 1248 C CA . ARG A 1 163 ? -7.126 24.447 -13.011 1.00 82.62 163 ARG A CA 1
ATOM 1249 C C . ARG A 1 163 ? -6.489 23.373 -12.127 1.00 82.62 163 ARG A C 1
ATOM 1251 O O . ARG A 1 163 ? -7.132 22.971 -11.154 1.00 82.62 163 ARG A O 1
ATOM 1258 N N . PRO A 1 164 ? -5.250 22.938 -12.410 1.00 83.75 164 PRO A N 1
ATOM 1259 C CA . PRO A 1 164 ? -4.546 21.998 -11.554 1.00 83.75 164 PRO A CA 1
ATOM 1260 C C . PRO A 1 164 ? -4.388 22.523 -10.122 1.00 83.75 164 PRO A C 1
ATOM 1262 O O . PRO A 1 164 ? -4.169 23.714 -9.901 1.00 83.75 164 PRO A O 1
ATOM 1265 N N . SER A 1 165 ? -4.468 21.620 -9.151 1.00 86.88 165 SER A N 1
ATOM 1266 C CA . SER A 1 165 ? -4.027 21.844 -7.784 1.00 86.88 165 SER A CA 1
ATOM 1267 C C . SER A 1 165 ? -2.505 21.952 -7.746 1.00 86.88 165 SER A C 1
ATOM 1269 O O . SER A 1 165 ? -1.793 21.117 -8.310 1.00 86.88 165 SER A O 1
ATOM 1271 N N . GLU A 1 166 ? -2.020 22.967 -7.042 1.00 85.81 166 GLU A N 1
ATOM 1272 C CA . GLU A 1 166 ? -0.600 23.187 -6.751 1.00 85.81 166 GLU A CA 1
ATOM 1273 C C . GLU A 1 166 ? -0.264 22.882 -5.280 1.00 85.81 166 GLU A C 1
ATOM 1275 O O . GLU A 1 166 ? 0.865 23.093 -4.844 1.00 85.81 166 GLU A O 1
ATOM 1280 N N . ASP A 1 167 ? -1.239 22.391 -4.505 1.00 89.00 167 ASP A N 1
ATOM 1281 C CA . ASP A 1 167 ? -1.067 22.065 -3.091 1.00 89.00 167 ASP A CA 1
ATOM 1282 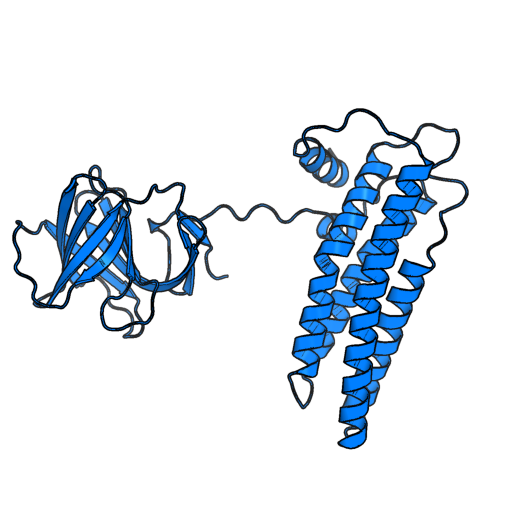C C . ASP A 1 167 ? -0.062 20.918 -2.903 1.00 89.00 167 ASP A C 1
ATOM 1284 O O . ASP A 1 167 ? -0.228 19.827 -3.450 1.00 89.00 167 ASP A O 1
ATOM 1288 N N . GLU A 1 168 ? 0.985 21.146 -2.108 1.00 85.12 168 GLU A N 1
ATOM 1289 C CA . GLU A 1 168 ? 2.096 20.199 -1.983 1.00 85.12 168 GLU A CA 1
ATOM 1290 C C . GLU A 1 168 ? 1.669 18.866 -1.351 1.00 85.12 168 GLU A C 1
ATOM 1292 O O . GLU A 1 168 ? 2.113 17.805 -1.795 1.00 85.12 168 GLU A O 1
ATOM 1297 N N . ALA A 1 169 ? 0.780 18.895 -0.352 1.00 84.38 169 ALA A N 1
ATOM 1298 C CA . ALA A 1 169 ? 0.276 17.678 0.283 1.00 84.38 169 ALA A CA 1
ATOM 1299 C C . ALA A 1 169 ? -0.494 16.813 -0.725 1.00 84.38 169 ALA A C 1
ATOM 1301 O O . ALA A 1 169 ? -0.278 15.604 -0.812 1.00 84.38 169 ALA A O 1
ATOM 1302 N N . THR A 1 170 ? -1.325 17.451 -1.544 1.00 89.00 170 THR A N 1
ATOM 1303 C CA . THR A 1 170 ? -2.048 16.815 -2.642 1.00 89.00 170 THR A CA 1
ATOM 1304 C C . THR A 1 170 ? -1.099 16.249 -3.694 1.00 89.00 170 THR A C 1
ATOM 1306 O O . THR A 1 170 ? -1.203 15.076 -4.053 1.00 89.00 170 THR A O 1
ATOM 1309 N N . LEU A 1 171 ? -0.137 17.046 -4.164 1.00 87.44 171 LEU A N 1
ATOM 1310 C CA . LEU A 1 171 ? 0.832 16.624 -5.177 1.00 87.44 171 LEU A CA 1
ATOM 1311 C C . LEU A 1 171 ? 1.662 15.417 -4.720 1.00 87.44 171 LEU A C 1
ATOM 1313 O O . LEU A 1 171 ? 1.927 14.524 -5.521 1.00 87.44 171 LEU A O 1
ATOM 1317 N N . ASN A 1 172 ? 2.017 15.343 -3.436 1.00 85.62 172 ASN A N 1
ATOM 1318 C CA . ASN A 1 172 ? 2.730 14.194 -2.875 1.00 85.62 172 ASN A CA 1
ATOM 1319 C C . ASN A 1 172 ? 1.899 12.905 -2.897 1.00 85.62 172 ASN A C 1
ATOM 1321 O O . ASN A 1 172 ? 2.452 11.835 -3.131 1.00 85.62 172 ASN A O 1
ATOM 1325 N N . LEU A 1 173 ? 0.585 12.995 -2.686 1.00 87.25 173 LEU A N 1
ATOM 1326 C CA . LEU A 1 173 ? -0.312 11.838 -2.767 1.00 87.25 173 LEU A CA 1
ATOM 1327 C C . LEU A 1 173 ? -0.581 11.421 -4.222 1.00 87.25 173 LEU A C 1
ATOM 1329 O O . LEU A 1 173 ? -0.775 10.237 -4.503 1.00 87.25 173 LEU A O 1
ATOM 1333 N N . LEU A 1 174 ? -0.561 12.378 -5.155 1.00 86.19 174 LEU A N 1
ATOM 1334 C CA . LEU A 1 174 ? -0.699 12.124 -6.592 1.00 86.19 174 LEU A CA 1
ATOM 1335 C C . LEU A 1 174 ? 0.556 11.544 -7.238 1.00 86.19 174 LEU A C 1
ATOM 1337 O O . LEU A 1 174 ? 0.447 10.882 -8.273 1.00 86.19 174 LEU A O 1
ATOM 1341 N N . ALA A 1 175 ? 1.729 11.796 -6.658 1.00 77.06 175 ALA A N 1
ATOM 1342 C CA . ALA A 1 175 ? 2.968 11.210 -7.132 1.00 77.06 175 ALA A CA 1
ATOM 1343 C C . ALA A 1 175 ? 2.825 9.681 -7.141 1.00 77.06 175 ALA A C 1
ATOM 1345 O O . ALA A 1 175 ? 2.551 9.047 -6.118 1.00 77.06 175 ALA A O 1
ATOM 1346 N N . ILE A 1 176 ? 2.986 9.085 -8.323 1.00 63.16 176 ILE A N 1
ATOM 1347 C CA . ILE A 1 176 ? 3.159 7.640 -8.431 1.00 63.16 176 ILE A CA 1
ATOM 1348 C C . ILE A 1 176 ? 4.469 7.348 -7.698 1.00 63.16 176 ILE A C 1
ATOM 1350 O O . ILE A 1 176 ? 5.466 7.997 -8.034 1.00 63.16 176 ILE A O 1
ATOM 1354 N N . PRO A 1 177 ? 4.479 6.453 -6.691 1.00 56.44 177 PRO A N 1
ATOM 1355 C CA . PRO A 1 177 ? 5.699 6.154 -5.963 1.00 56.44 177 PRO A CA 1
ATOM 1356 C C . PRO A 1 177 ? 6.782 5.806 -6.978 1.00 56.44 177 PRO A C 1
ATOM 1358 O O . PRO A 1 177 ? 6.557 5.017 -7.900 1.00 56.44 177 PRO A O 1
ATOM 1361 N N . GLU A 1 178 ? 7.923 6.475 -6.844 1.00 53.78 178 GLU A N 1
ATOM 1362 C CA . GLU A 1 178 ? 9.089 6.221 -7.673 1.00 53.78 178 GLU A CA 1
ATOM 1363 C C . GLU A 1 178 ? 9.360 4.716 -7.644 1.00 53.78 178 GLU A C 1
ATOM 1365 O O . GLU A 1 178 ? 9.332 4.101 -6.572 1.00 53.78 178 GLU A O 1
ATOM 1370 N N . LYS A 1 179 ? 9.529 4.104 -8.825 1.00 55.38 179 LYS A N 1
ATOM 1371 C CA . LYS A 1 179 ? 9.887 2.689 -8.916 1.00 55.38 179 LYS A CA 1
ATOM 1372 C C . LYS A 1 179 ? 11.109 2.505 -8.019 1.00 55.38 179 LYS A C 1
ATOM 1374 O O . LYS A 1 179 ? 12.129 3.141 -8.260 1.00 55.38 179 LYS A O 1
ATOM 1379 N N . ILE A 1 180 ? 10.986 1.692 -6.970 1.00 59.75 180 ILE A N 1
ATOM 1380 C CA . ILE A 1 180 ? 12.134 1.367 -6.128 1.00 59.75 180 ILE A CA 1
ATOM 1381 C C . ILE A 1 180 ? 13.081 0.599 -7.041 1.00 59.75 180 ILE A C 1
ATOM 1383 O O . ILE A 1 180 ? 12.761 -0.512 -7.467 1.00 59.75 180 ILE A O 1
ATOM 1387 N N . GLU A 1 181 ? 14.184 1.233 -7.425 1.00 72.44 181 GLU A N 1
ATOM 1388 C CA . GLU A 1 181 ? 15.191 0.561 -8.230 1.00 72.44 181 GLU A CA 1
ATOM 1389 C C . GLU A 1 181 ? 15.811 -0.547 -7.373 1.00 72.44 181 GLU A C 1
ATOM 1391 O O . GLU A 1 181 ? 16.175 -0.294 -6.216 1.00 72.44 181 GLU A O 1
ATOM 1396 N N . PRO A 1 182 ? 15.879 -1.782 -7.895 1.00 79.75 182 PRO A N 1
ATOM 1397 C CA . PRO A 1 182 ? 16.449 -2.882 -7.151 1.00 79.75 182 PRO A CA 1
ATOM 1398 C C . PRO A 1 182 ? 17.913 -2.585 -6.837 1.00 79.75 182 PRO A C 1
ATOM 1400 O O . PRO A 1 182 ? 18.671 -2.085 -7.671 1.00 79.75 182 PRO A O 1
ATOM 1403 N N . SER A 1 183 ? 18.308 -2.896 -5.610 1.00 85.62 183 SER A N 1
ATOM 1404 C CA . SER A 1 183 ? 19.704 -2.831 -5.198 1.00 85.62 183 SER A CA 1
ATOM 1405 C C . SER A 1 183 ? 20.502 -3.951 -5.875 1.00 85.62 183 SER A C 1
ATOM 1407 O O . SER A 1 183 ? 19.939 -5.006 -6.186 1.00 85.62 183 SER A O 1
ATOM 1409 N N . PRO A 1 184 ? 21.812 -3.765 -6.106 1.00 88.62 184 PRO A N 1
ATOM 1410 C CA . PRO A 1 184 ? 22.663 -4.837 -6.602 1.00 88.62 184 PRO A CA 1
ATOM 1411 C C . PRO A 1 184 ? 22.620 -6.055 -5.675 1.00 88.62 184 PRO A C 1
ATOM 1413 O O . PRO A 1 184 ? 22.661 -5.915 -4.453 1.00 88.62 184 PRO A O 1
ATOM 1416 N N . LEU A 1 185 ? 22.629 -7.259 -6.252 1.00 89.44 185 LEU A N 1
ATOM 1417 C CA . LEU A 1 185 ? 22.603 -8.508 -5.484 1.00 89.44 185 LEU A CA 1
ATOM 1418 C C . LEU A 1 185 ? 23.745 -8.606 -4.461 1.00 89.44 185 LEU A C 1
ATOM 1420 O O . LEU A 1 185 ? 23.547 -9.115 -3.363 1.00 89.44 185 LEU A O 1
ATOM 1424 N N . LEU A 1 186 ? 24.923 -8.074 -4.799 1.00 92.00 186 LEU A N 1
ATOM 1425 C CA . LEU A 1 186 ? 26.111 -8.059 -3.936 1.00 92.00 186 LEU A CA 1
ATOM 1426 C C . LEU A 1 186 ? 25.951 -7.208 -2.668 1.00 92.00 186 LEU A C 1
ATOM 1428 O O . LEU A 1 186 ? 26.706 -7.389 -1.715 1.00 92.00 186 LEU A O 1
ATOM 1432 N N . GLU A 1 187 ? 24.974 -6.301 -2.641 1.00 91.69 187 GLU A N 1
ATOM 1433 C CA . GLU A 1 187 ? 24.687 -5.442 -1.489 1.00 91.69 187 GLU A CA 1
ATOM 1434 C C . GLU A 1 187 ? 23.572 -5.994 -0.590 1.00 91.69 187 GLU A C 1
ATOM 1436 O O . GLU A 1 187 ? 23.285 -5.401 0.455 1.00 91.69 187 GLU A O 1
ATOM 1441 N N . ALA A 1 188 ? 22.962 -7.120 -0.975 1.00 91.75 188 ALA A N 1
ATOM 1442 C CA . ALA A 1 188 ? 21.845 -7.719 -0.261 1.00 91.75 188 ALA A CA 1
ATOM 1443 C C . ALA A 1 188 ? 22.213 -8.113 1.177 1.00 91.75 188 ALA A C 1
ATOM 1445 O O . ALA A 1 188 ? 23.305 -8.609 1.475 1.00 91.75 188 ALA A O 1
ATOM 1446 N N . ARG A 1 189 ? 21.260 -7.917 2.085 1.00 93.00 189 ARG A N 1
ATOM 1447 C CA . ARG A 1 189 ? 21.401 -8.150 3.522 1.00 93.00 189 ARG A CA 1
ATOM 1448 C C . ARG A 1 189 ? 20.354 -9.130 4.018 1.00 93.00 189 ARG A C 1
ATOM 1450 O O . ARG A 1 189 ? 19.311 -9.348 3.406 1.00 93.00 189 ARG A O 1
ATOM 1457 N N . LYS A 1 190 ? 20.618 -9.700 5.192 1.00 92.12 190 LYS A N 1
ATOM 1458 C CA . LYS A 1 190 ? 19.622 -10.491 5.910 1.00 92.12 190 LYS A CA 1
ATOM 1459 C C . LYS A 1 190 ? 18.414 -9.598 6.213 1.00 92.12 190 LYS A C 1
ATOM 1461 O O . LYS A 1 190 ? 18.575 -8.544 6.823 1.00 92.12 190 LYS A O 1
ATOM 1466 N N . GLY A 1 191 ? 17.229 -10.056 5.829 1.00 86.56 191 GLY A N 1
ATOM 1467 C CA . GLY A 1 191 ? 15.962 -9.336 5.936 1.00 86.56 191 GLY A CA 1
ATOM 1468 C C . GLY A 1 191 ? 15.501 -8.686 4.631 1.00 86.56 191 GLY A C 1
ATOM 1469 O O . GLY A 1 191 ? 14.319 -8.372 4.530 1.00 86.56 191 GLY A O 1
ATOM 1470 N N . ASP A 1 192 ? 16.379 -8.528 3.637 1.00 88.50 192 ASP A N 1
ATOM 1471 C CA . ASP A 1 192 ? 15.998 -7.944 2.350 1.00 88.50 192 ASP A CA 1
ATOM 1472 C C . ASP A 1 192 ? 15.026 -8.861 1.598 1.00 88.50 192 ASP A C 1
ATOM 1474 O O . ASP A 1 192 ? 15.105 -10.094 1.683 1.00 88.50 192 ASP A O 1
ATOM 1478 N N . ALA A 1 193 ? 14.109 -8.247 0.852 1.00 86.12 193 ALA A N 1
ATOM 1479 C CA . ALA A 1 193 ? 13.189 -8.953 -0.025 1.00 86.12 193 ALA A CA 1
ATOM 1480 C C . ALA A 1 193 ? 13.807 -9.114 -1.414 1.00 86.12 193 ALA A C 1
ATOM 1482 O O . ALA A 1 193 ? 14.455 -8.203 -1.921 1.00 86.12 193 ALA A O 1
ATOM 1483 N N . LEU A 1 194 ? 13.603 -10.272 -2.035 1.00 86.44 194 LEU A N 1
ATOM 1484 C CA . LEU A 1 194 ? 14.116 -10.578 -3.364 1.00 86.44 194 LEU A CA 1
ATOM 1485 C C . LEU A 1 194 ? 12.985 -11.055 -4.266 1.00 86.44 194 LEU A C 1
ATOM 1487 O O . LEU A 1 194 ? 12.151 -11.842 -3.827 1.00 86.44 194 LEU A O 1
ATOM 1491 N N . SER A 1 195 ? 12.993 -10.628 -5.526 1.00 82.94 195 SER A N 1
ATOM 1492 C CA . SER A 1 195 ? 12.219 -11.264 -6.591 1.00 82.94 195 SER A CA 1
ATOM 1493 C C . SER A 1 195 ? 13.175 -11.924 -7.574 1.00 82.94 195 SER A C 1
ATOM 1495 O O . SER A 1 195 ? 14.114 -11.287 -8.048 1.00 82.94 195 SER A O 1
ATOM 1497 N N . VAL A 1 196 ? 12.970 -13.209 -7.854 1.00 81.25 196 VAL A N 1
ATOM 1498 C CA . VAL A 1 196 ? 13.779 -13.973 -8.809 1.00 81.25 196 VAL A CA 1
ATOM 1499 C C . VAL A 1 196 ? 12.850 -14.642 -9.799 1.00 81.25 196 VAL A C 1
ATOM 1501 O O . VAL A 1 196 ? 12.081 -15.521 -9.419 1.00 81.25 196 VAL A O 1
ATOM 1504 N N . LEU A 1 197 ? 12.912 -14.232 -11.069 1.00 74.12 197 LEU A N 1
ATOM 1505 C CA . LEU A 1 197 ? 12.005 -14.721 -12.122 1.00 74.12 197 LEU A CA 1
ATOM 1506 C C . LEU A 1 197 ? 10.507 -14.570 -11.759 1.00 74.12 197 LEU A C 1
ATOM 1508 O O . LEU A 1 197 ? 9.668 -15.330 -12.237 1.00 74.12 197 LEU A O 1
ATOM 1512 N N . GLY A 1 198 ? 10.172 -13.585 -10.917 1.00 68.50 198 GLY A N 1
ATOM 1513 C CA . GLY A 1 198 ? 8.813 -13.319 -10.433 1.00 68.50 198 GLY A CA 1
ATOM 1514 C C . GLY A 1 198 ? 8.420 -14.043 -9.138 1.00 68.50 198 GLY A C 1
ATOM 1515 O O . GLY A 1 198 ? 7.380 -13.712 -8.568 1.00 68.50 198 GLY A O 1
ATOM 1516 N N . ASP A 1 199 ? 9.238 -14.975 -8.641 1.00 72.81 199 ASP A N 1
ATOM 1517 C CA . ASP A 1 199 ? 9.042 -15.600 -7.330 1.00 72.81 199 ASP A CA 1
ATOM 1518 C C . ASP A 1 199 ? 9.651 -14.727 -6.225 1.00 72.81 199 ASP A C 1
ATOM 1520 O O . ASP A 1 199 ? 10.774 -14.240 -6.355 1.00 72.81 199 ASP A O 1
ATOM 1524 N N . ASN A 1 200 ? 8.923 -14.547 -5.119 1.00 81.31 200 ASN A N 1
ATOM 1525 C CA . ASN A 1 200 ? 9.328 -13.656 -4.031 1.00 81.31 200 ASN A CA 1
ATOM 1526 C C . ASN A 1 200 ? 9.930 -14.421 -2.850 1.00 81.31 200 ASN A C 1
ATOM 1528 O O . ASN A 1 200 ? 9.382 -15.423 -2.389 1.00 81.31 200 ASN A O 1
ATOM 1532 N N . TYR A 1 201 ? 11.019 -13.883 -2.311 1.00 84.94 201 TYR A N 1
ATOM 1533 C CA . TYR A 1 201 ? 11.806 -14.467 -1.236 1.00 84.94 201 TYR A CA 1
ATOM 1534 C C . TYR A 1 201 ? 12.213 -13.416 -0.201 1.00 84.94 201 TYR A C 1
ATOM 1536 O O . TYR A 1 201 ? 12.238 -12.220 -0.486 1.00 84.94 201 TYR A O 1
ATOM 1544 N N . ILE A 1 202 ? 12.597 -13.875 0.991 1.00 86.00 202 ILE A N 1
ATOM 1545 C CA . ILE A 1 202 ? 13.269 -13.060 2.009 1.00 86.00 202 ILE A CA 1
ATOM 1546 C C . ILE A 1 202 ? 14.630 -13.690 2.298 1.00 86.00 202 ILE A C 1
ATOM 1548 O O . ILE A 1 202 ? 14.707 -14.884 2.595 1.00 86.00 202 ILE A O 1
ATOM 1552 N N . ALA A 1 203 ? 15.701 -12.898 2.249 1.00 89.56 203 ALA A N 1
ATOM 1553 C CA . ALA A 1 203 ? 17.027 -13.365 2.637 1.00 89.56 203 ALA A CA 1
ATOM 1554 C C . ALA A 1 203 ? 17.078 -13.611 4.153 1.00 89.56 203 ALA A C 1
ATOM 1556 O O . ALA A 1 203 ? 17.020 -12.676 4.950 1.00 89.56 203 ALA A O 1
ATOM 1557 N N . ASN A 1 204 ? 17.223 -14.864 4.579 1.00 91.44 204 ASN A N 1
ATOM 1558 C CA . ASN A 1 204 ? 17.312 -15.223 6.001 1.00 91.44 204 ASN A CA 1
ATOM 1559 C C . ASN A 1 204 ? 18.753 -15.507 6.470 1.00 91.44 204 ASN A C 1
ATOM 1561 O O . ASN A 1 204 ? 19.023 -15.564 7.674 1.00 91.44 204 ASN A O 1
ATOM 1565 N N . GLY A 1 205 ? 19.696 -15.605 5.533 1.00 92.62 205 GLY A N 1
ATOM 1566 C CA . GLY A 1 205 ? 21.121 -15.710 5.807 1.00 92.62 205 GLY A CA 1
ATOM 1567 C C . GLY A 1 205 ? 21.950 -15.194 4.640 1.00 92.62 205 GLY A C 1
ATOM 1568 O O . GLY A 1 205 ? 21.572 -15.368 3.486 1.00 92.62 205 GLY A O 1
ATOM 1569 N N . VAL A 1 206 ? 23.080 -14.565 4.947 1.00 96.12 206 VAL A N 1
ATOM 1570 C CA . VAL A 1 206 ? 24.008 -14.002 3.965 1.00 96.12 206 VAL A CA 1
ATOM 1571 C C . VAL A 1 206 ? 25.418 -14.480 4.271 1.00 96.12 206 VAL A C 1
ATOM 1573 O O . VAL A 1 206 ? 25.880 -14.392 5.411 1.00 96.12 206 VAL A O 1
ATOM 1576 N N . VAL A 1 207 ? 26.110 -14.973 3.250 1.00 96.44 207 VAL A N 1
ATOM 1577 C CA . VAL A 1 207 ? 27.544 -15.256 3.287 1.00 96.44 207 VAL A CA 1
ATOM 1578 C C . VAL A 1 207 ? 28.210 -14.466 2.175 1.00 96.44 207 VAL A C 1
ATOM 1580 O O . VAL A 1 207 ? 27.924 -14.663 1.000 1.00 96.44 207 VAL A O 1
ATOM 1583 N N . THR A 1 208 ? 29.123 -13.584 2.545 1.00 97.38 208 THR A N 1
ATOM 1584 C CA . THR A 1 208 ? 29.878 -12.753 1.616 1.00 97.38 208 THR A CA 1
ATOM 1585 C C . THR A 1 208 ? 31.326 -13.208 1.610 1.00 97.38 208 THR A C 1
ATOM 1587 O O . THR A 1 208 ? 31.995 -13.148 2.641 1.00 97.38 208 THR A O 1
ATOM 1590 N N . LEU A 1 209 ? 31.816 -13.646 0.457 1.00 97.50 209 LEU A N 1
ATOM 1591 C CA . LEU A 1 209 ? 33.195 -14.056 0.238 1.00 97.50 209 LEU A CA 1
ATOM 1592 C C . LEU A 1 209 ? 33.966 -12.920 -0.431 1.00 97.50 209 LEU A C 1
ATOM 1594 O O . LEU A 1 209 ? 33.636 -12.508 -1.540 1.00 97.50 209 LEU A O 1
ATOM 1598 N N . SER A 1 210 ? 35.025 -12.461 0.223 1.00 96.94 210 SER A N 1
ATOM 1599 C CA . SER A 1 210 ? 36.016 -11.550 -0.342 1.00 96.94 210 SER A CA 1
ATOM 1600 C C . SER A 1 210 ? 37.200 -12.361 -0.854 1.00 96.94 210 SER A C 1
ATOM 1602 O O . SER A 1 210 ? 37.849 -13.084 -0.093 1.00 96.94 210 SER A O 1
ATOM 1604 N N . THR A 1 211 ? 37.484 -12.253 -2.147 1.00 94.94 211 THR A N 1
ATOM 1605 C CA . THR A 1 211 ? 38.552 -12.991 -2.833 1.00 94.94 211 THR A CA 1
ATOM 16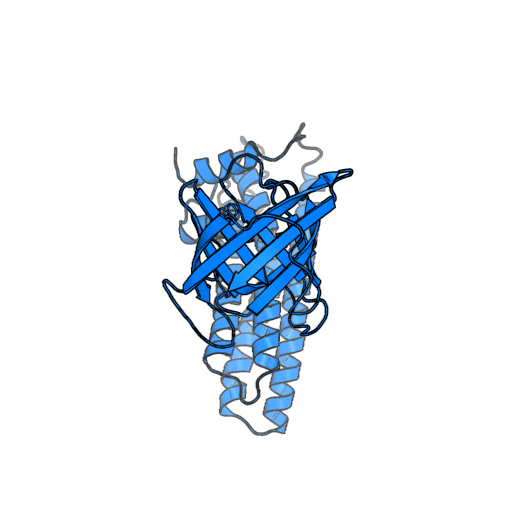06 C C . THR A 1 211 ? 39.593 -12.015 -3.389 1.00 94.94 211 THR A C 1
ATOM 1608 O O . THR A 1 211 ? 39.403 -10.801 -3.356 1.00 94.94 211 THR A O 1
ATOM 1611 N N . ALA A 1 212 ? 40.696 -12.526 -3.942 1.00 93.44 212 ALA A N 1
ATOM 1612 C CA . ALA A 1 212 ? 41.675 -11.680 -4.632 1.00 93.44 212 ALA A CA 1
ATOM 1613 C C . ALA A 1 212 ? 41.136 -11.055 -5.937 1.00 93.44 212 ALA A C 1
ATOM 1615 O O . ALA A 1 212 ? 41.693 -10.069 -6.414 1.00 93.44 212 ALA A O 1
ATOM 1616 N N . SER A 1 213 ? 40.086 -11.639 -6.521 1.00 92.69 213 SER A N 1
ATOM 1617 C CA . SER A 1 213 ? 39.561 -11.279 -7.845 1.00 92.69 213 SER A CA 1
ATOM 1618 C C . SER A 1 213 ? 38.229 -10.530 -7.801 1.00 92.69 213 SER A C 1
ATOM 1620 O O . SER A 1 213 ? 37.773 -10.086 -8.848 1.00 92.69 213 SER A O 1
ATOM 1622 N N . GLY A 1 214 ? 37.618 -10.402 -6.622 1.00 95.38 214 GLY A N 1
ATOM 1623 C CA . GLY A 1 214 ? 36.290 -9.819 -6.444 1.00 95.38 214 GLY A CA 1
ATOM 1624 C C . GLY A 1 214 ? 35.524 -10.461 -5.290 1.00 95.38 214 GLY A C 1
ATOM 1625 O O . GLY A 1 214 ? 36.109 -11.118 -4.419 1.00 95.38 214 GLY A O 1
ATOM 1626 N N . GLN A 1 215 ? 34.214 -10.279 -5.297 1.00 96.69 215 GLN A N 1
ATOM 1627 C CA . GLN A 1 215 ? 33.270 -10.699 -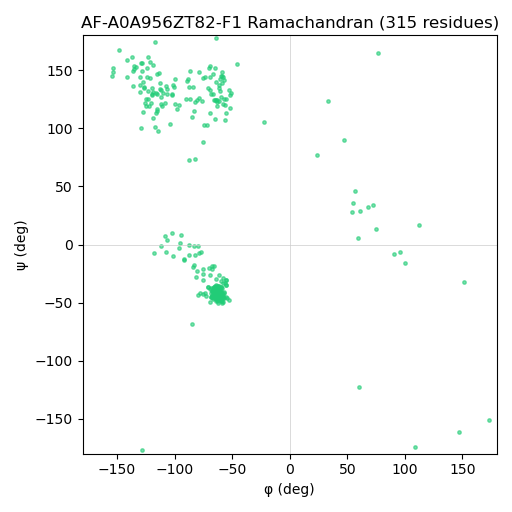4.280 1.00 96.69 215 GLN A CA 1
ATOM 1628 C C . GLN A 1 215 ? 32.295 -11.759 -4.809 1.00 96.69 215 GLN A C 1
ATOM 1630 O O . GLN A 1 215 ? 31.884 -11.763 -5.971 1.00 96.69 215 GLN A O 1
ATOM 1635 N N . ILE A 1 216 ? 31.894 -12.664 -3.920 1.00 97.62 216 ILE A N 1
ATOM 1636 C CA . ILE A 1 216 ? 30.782 -13.592 -4.140 1.00 97.62 216 ILE A CA 1
ATOM 1637 C C . ILE A 1 216 ? 29.827 -13.441 -2.961 1.00 97.62 216 ILE A C 1
ATOM 1639 O O . ILE A 1 216 ? 30.268 -13.416 -1.813 1.00 97.62 216 ILE A O 1
ATOM 1643 N N . ILE A 1 217 ? 28.529 -13.356 -3.222 1.00 97.19 217 ILE A N 1
ATOM 1644 C CA . ILE A 1 217 ? 27.491 -13.392 -2.195 1.00 97.19 217 ILE A CA 1
ATOM 1645 C C . ILE A 1 217 ? 26.675 -14.674 -2.334 1.00 97.19 217 ILE A C 1
ATOM 1647 O O . ILE A 1 217 ? 26.353 -15.093 -3.444 1.00 97.19 217 ILE A O 1
ATOM 1651 N N . LEU A 1 218 ? 26.350 -15.293 -1.203 1.00 96.88 218 LEU A N 1
ATOM 1652 C CA . LEU A 1 218 ? 25.404 -16.391 -1.093 1.00 96.88 218 LEU A CA 1
ATOM 1653 C C . LEU A 1 218 ? 24.277 -15.963 -0.154 1.00 96.88 218 LEU A C 1
ATOM 1655 O O . LEU A 1 218 ? 24.524 -15.626 1.005 1.00 96.88 218 LEU A O 1
ATOM 1659 N N . LEU A 1 219 ? 23.045 -15.988 -0.647 1.00 95.56 219 LEU A N 1
ATOM 1660 C CA . LEU A 1 219 ? 21.844 -15.587 0.080 1.00 95.56 219 LEU A CA 1
ATOM 1661 C C . LEU A 1 219 ? 20.943 -16.793 0.265 1.00 95.56 219 LEU A C 1
ATOM 1663 O O . LEU A 1 219 ? 20.444 -17.345 -0.711 1.00 95.56 219 LEU A O 1
ATOM 1667 N N . ARG A 1 220 ? 20.704 -17.191 1.508 1.00 94.06 220 ARG A N 1
ATOM 1668 C CA . ARG A 1 220 ? 19.733 -18.235 1.820 1.00 94.06 220 ARG A CA 1
ATOM 1669 C C . ARG A 1 220 ? 18.330 -17.639 1.780 1.00 94.06 220 ARG A C 1
ATOM 1671 O O . ARG A 1 220 ? 18.064 -16.644 2.457 1.00 94.06 220 ARG A O 1
ATOM 1678 N N . VAL A 1 221 ? 17.450 -18.248 0.989 1.00 90.12 221 VAL A N 1
ATOM 1679 C CA . VAL A 1 221 ? 16.100 -17.728 0.703 1.00 90.12 221 VAL A CA 1
ATOM 1680 C C . VAL A 1 221 ? 14.965 -18.640 1.175 1.00 90.12 221 VAL A C 1
ATOM 1682 O O . VAL A 1 221 ? 13.805 -18.234 1.158 1.00 90.12 221 VAL A O 1
ATOM 1685 N N . THR A 1 222 ? 15.277 -19.851 1.646 1.00 85.38 222 THR A N 1
ATOM 1686 C CA . THR A 1 222 ? 14.313 -20.759 2.292 1.00 85.38 222 THR A CA 1
ATOM 1687 C C . THR A 1 222 ? 14.751 -21.121 3.706 1.00 85.38 222 THR A C 1
ATOM 1689 O O . THR A 1 222 ? 15.920 -21.001 4.076 1.00 85.38 222 THR A O 1
ATOM 1692 N N . THR A 1 223 ? 13.797 -21.527 4.543 1.00 74.44 223 THR A N 1
ATOM 1693 C CA . THR A 1 223 ? 14.035 -21.877 5.955 1.00 74.44 223 THR A CA 1
ATOM 1694 C C . THR A 1 223 ? 14.338 -23.361 6.167 1.00 74.44 223 THR A C 1
ATOM 1696 O O . THR A 1 223 ? 14.821 -23.740 7.235 1.00 74.44 223 THR A O 1
ATOM 1699 N N . GLU A 1 224 ? 14.106 -24.197 5.153 1.00 75.31 224 GLU A N 1
ATOM 1700 C CA . GLU A 1 224 ? 14.310 -25.647 5.189 1.00 75.31 224 GLU A CA 1
ATOM 1701 C C . GLU A 1 224 ? 15.773 -25.996 5.474 1.00 75.31 224 GLU A C 1
ATOM 1703 O O . GLU A 1 224 ? 16.690 -25.417 4.891 1.00 75.31 224 GLU A O 1
ATOM 1708 N N . SER A 1 225 ? 15.999 -26.910 6.418 1.00 66.12 225 SER A N 1
ATOM 1709 C CA . SER A 1 225 ? 17.341 -27.328 6.840 1.00 66.12 225 SER A CA 1
ATOM 1710 C C . SER A 1 225 ? 17.987 -28.352 5.905 1.00 66.12 225 SER A C 1
ATOM 1712 O O . SER A 1 225 ? 19.204 -28.476 5.910 1.00 66.12 225 SER A O 1
ATOM 1714 N N . ASP A 1 226 ? 17.183 -29.088 5.138 1.00 67.62 226 ASP A N 1
ATOM 1715 C CA . ASP A 1 226 ? 17.628 -30.020 4.100 1.00 67.62 226 ASP A CA 1
ATOM 1716 C C . ASP A 1 226 ? 17.132 -29.488 2.753 1.00 67.62 226 ASP A C 1
ATOM 1718 O O . ASP A 1 226 ? 15.967 -29.107 2.648 1.00 67.62 226 ASP A O 1
ATOM 1722 N N . GLY A 1 227 ? 18.014 -29.384 1.759 1.00 71.38 227 GLY A N 1
ATOM 1723 C CA . GLY A 1 227 ? 17.674 -28.782 0.467 1.00 71.38 227 GLY A CA 1
ATOM 1724 C C . GLY A 1 227 ? 17.396 -27.273 0.516 1.00 71.38 227 GLY A C 1
ATOM 1725 O O . GLY A 1 227 ? 16.591 -26.770 -0.267 1.00 71.38 227 GLY A O 1
ATOM 1726 N N . ALA A 1 228 ? 18.055 -26.528 1.413 1.00 86.06 228 ALA A N 1
ATOM 1727 C CA . ALA A 1 228 ? 17.941 -25.071 1.450 1.00 86.06 228 ALA A CA 1
ATOM 1728 C C . ALA A 1 228 ? 18.235 -24.464 0.067 1.00 86.06 228 ALA A C 1
ATOM 1730 O O . ALA A 1 228 ? 19.230 -24.810 -0.573 1.00 86.06 228 ALA A O 1
ATOM 1731 N N . THR A 1 229 ? 17.390 -23.538 -0.387 1.00 91.50 229 THR A N 1
ATOM 1732 C CA . THR A 1 229 ? 17.623 -22.784 -1.620 1.00 91.50 229 THR A CA 1
ATOM 1733 C C . THR A 1 229 ? 18.449 -21.546 -1.309 1.00 91.50 229 THR A C 1
ATOM 1735 O O . THR A 1 229 ? 18.183 -20.808 -0.352 1.00 91.50 229 THR A O 1
ATOM 1738 N N . TRP A 1 230 ? 19.440 -21.316 -2.157 1.00 94.44 230 TRP A N 1
ATOM 1739 C CA . TRP A 1 230 ? 20.369 -20.208 -2.091 1.00 94.44 230 TRP A CA 1
ATOM 1740 C C . TRP A 1 230 ? 20.425 -19.480 -3.434 1.00 94.44 230 TRP A C 1
ATOM 1742 O O . TRP A 1 230 ? 20.270 -20.083 -4.496 1.00 94.44 230 TRP A O 1
ATOM 1752 N N . LEU A 1 231 ? 20.690 -18.181 -3.384 1.00 95.50 231 LEU A N 1
ATOM 1753 C CA . LEU A 1 231 ? 21.077 -17.383 -4.541 1.00 95.50 231 LEU A CA 1
ATOM 1754 C C . LEU A 1 231 ? 22.558 -17.060 -4.441 1.00 95.50 231 LEU A C 1
ATOM 1756 O O . LEU A 1 231 ? 23.032 -16.648 -3.385 1.00 95.50 231 LEU A O 1
ATOM 1760 N N . ILE A 1 232 ? 23.271 -17.237 -5.543 1.00 96.19 232 ILE A N 1
ATOM 1761 C CA . ILE A 1 232 ? 24.667 -16.849 -5.693 1.00 96.19 232 ILE A CA 1
ATOM 1762 C C . ILE A 1 232 ? 24.719 -15.634 -6.610 1.00 96.19 232 ILE A C 1
ATOM 1764 O O . ILE A 1 232 ? 24.050 -15.626 -7.640 1.00 96.19 232 ILE A O 1
ATOM 1768 N N . GLY A 1 233 ? 25.531 -14.645 -6.246 1.00 95.19 233 GLY A N 1
ATOM 1769 C CA . GLY A 1 233 ? 25.907 -13.518 -7.099 1.00 95.19 233 GLY A CA 1
ATOM 1770 C C . GLY A 1 233 ? 27.403 -13.245 -7.015 1.00 95.19 233 GLY A C 1
ATOM 1771 O O . GLY A 1 233 ? 28.023 -13.525 -5.989 1.00 95.19 233 GLY A O 1
ATOM 1772 N N . SER A 1 234 ? 28.003 -12.708 -8.077 1.00 95.31 234 SER A N 1
ATOM 1773 C CA . SER A 1 234 ? 29.429 -12.366 -8.093 1.00 95.31 234 SER A CA 1
ATOM 1774 C C . SER A 1 234 ? 29.741 -11.232 -9.069 1.00 95.31 234 SER A C 1
ATOM 1776 O O . SER A 1 234 ? 29.066 -11.086 -10.081 1.00 95.31 234 SER A O 1
ATOM 1778 N N . ASP A 1 235 ? 30.790 -10.456 -8.786 1.00 94.50 235 ASP A N 1
ATOM 1779 C CA . ASP A 1 235 ? 31.429 -9.544 -9.750 1.00 94.50 235 ASP A CA 1
ATOM 1780 C C . ASP A 1 235 ? 32.648 -10.182 -10.454 1.00 94.50 235 ASP A C 1
ATOM 1782 O O . ASP A 1 235 ? 33.308 -9.549 -11.283 1.00 94.50 235 ASP A O 1
ATOM 1786 N N . ILE A 1 236 ? 32.957 -11.446 -10.145 1.00 94.38 236 ILE A N 1
ATOM 1787 C CA . ILE A 1 236 ? 34.107 -12.165 -10.686 1.00 94.38 236 ILE A CA 1
ATOM 1788 C C . ILE A 1 236 ? 33.750 -12.718 -12.064 1.00 94.38 236 ILE A C 1
ATOM 1790 O O . ILE A 1 236 ? 32.831 -13.524 -12.229 1.00 94.38 236 ILE A O 1
ATOM 1794 N N . ALA A 1 237 ? 34.538 -12.338 -13.070 1.00 91.44 237 ALA A N 1
ATOM 1795 C CA . ALA A 1 237 ? 34.370 -12.837 -14.429 1.00 91.44 237 ALA A CA 1
ATOM 1796 C C . ALA A 1 237 ? 34.405 -14.377 -14.472 1.00 91.44 237 ALA A C 1
ATOM 1798 O O . ALA A 1 237 ? 35.371 -15.004 -14.042 1.00 91.44 237 ALA A O 1
ATOM 1799 N N . GLY A 1 238 ? 33.355 -14.978 -15.037 1.00 89.56 238 GLY A N 1
ATOM 1800 C CA . GLY A 1 238 ? 33.218 -16.432 -15.163 1.00 89.56 238 GLY A CA 1
ATOM 1801 C C . GLY A 1 238 ? 32.405 -17.104 -14.054 1.00 89.56 238 GLY A C 1
ATOM 1802 O O . GLY A 1 238 ? 32.108 -18.288 -14.194 1.00 89.56 238 GLY A O 1
ATOM 1803 N N . ILE A 1 239 ? 31.995 -16.373 -13.012 1.00 93.94 239 ILE A N 1
ATOM 1804 C CA . ILE A 1 239 ? 31.046 -16.848 -11.998 1.00 93.94 239 ILE A CA 1
ATOM 1805 C C . ILE A 1 239 ? 29.692 -16.199 -12.278 1.00 93.94 239 ILE A C 1
ATOM 1807 O O . ILE A 1 239 ? 29.494 -15.018 -12.013 1.00 93.94 239 ILE A O 1
ATOM 1811 N N . ALA A 1 240 ? 28.765 -16.962 -12.853 1.00 93.56 240 ALA A N 1
ATOM 1812 C CA . ALA A 1 240 ? 27.413 -16.475 -13.110 1.00 93.56 240 ALA A CA 1
ATOM 1813 C C . ALA A 1 240 ? 26.559 -16.513 -11.836 1.00 93.56 240 ALA A C 1
ATOM 1815 O O . ALA A 1 240 ? 26.704 -17.434 -11.023 1.00 93.56 240 ALA A O 1
ATOM 1816 N N . SER A 1 241 ? 25.622 -15.571 -11.714 1.00 94.69 241 SER A N 1
ATOM 1817 C CA . SER A 1 241 ? 24.565 -15.663 -10.709 1.00 94.69 241 SER A CA 1
ATOM 1818 C C . SER A 1 241 ? 23.734 -16.924 -10.916 1.00 94.69 241 SER A C 1
ATOM 1820 O O . SER A 1 241 ? 23.538 -17.385 -12.044 1.00 94.69 241 SER A O 1
ATOM 1822 N N . ALA A 1 242 ? 23.271 -17.523 -9.823 1.00 95.31 242 ALA A N 1
ATOM 1823 C CA . ALA A 1 242 ? 22.595 -18.812 -9.870 1.00 95.31 242 ALA A CA 1
ATOM 1824 C C . ALA A 1 242 ? 21.619 -19.002 -8.714 1.00 95.31 242 ALA A C 1
ATOM 1826 O O . ALA A 1 242 ? 21.870 -18.550 -7.598 1.00 95.31 242 ALA A O 1
ATOM 1827 N N . LYS A 1 243 ? 20.542 -19.745 -8.973 1.00 94.38 243 LYS A N 1
ATOM 1828 C CA . LYS A 1 243 ? 19.671 -20.309 -7.943 1.00 94.38 243 LYS A CA 1
ATOM 1829 C C . LYS A 1 243 ? 20.083 -21.756 -7.724 1.00 94.38 243 LYS A C 1
ATOM 1831 O O . LYS A 1 243 ? 20.004 -22.574 -8.639 1.00 94.38 243 LYS A O 1
ATOM 1836 N N . VAL A 1 244 ? 20.541 -22.061 -6.519 1.00 94.19 244 VAL A N 1
ATOM 1837 C CA . VAL A 1 244 ? 21.138 -23.351 -6.172 1.00 94.19 244 VAL A CA 1
ATOM 1838 C C . VAL A 1 244 ? 20.493 -23.942 -4.933 1.00 94.19 244 VAL A C 1
ATOM 1840 O O . VAL A 1 244 ? 19.931 -23.236 -4.104 1.00 94.19 244 VAL A O 1
ATOM 1843 N N . THR A 1 245 ? 20.582 -25.257 -4.810 1.00 93.06 245 THR A N 1
ATOM 1844 C CA . THR A 1 245 ? 20.118 -26.014 -3.655 1.00 93.06 245 THR A CA 1
ATOM 1845 C C . THR A 1 245 ? 21.317 -26.607 -2.939 1.00 93.06 245 THR A C 1
ATOM 1847 O O . THR A 1 245 ? 22.221 -27.164 -3.568 1.00 93.06 245 THR A O 1
ATOM 1850 N N . GLU A 1 246 ? 21.328 -26.472 -1.620 1.00 89.12 246 GLU A N 1
ATOM 1851 C CA . GLU A 1 246 ? 22.342 -27.059 -0.759 1.00 89.12 246 GLU A CA 1
ATOM 1852 C C . GLU A 1 246 ? 22.286 -28.588 -0.820 1.00 89.12 246 GLU A C 1
ATOM 1854 O O . GLU A 1 246 ? 21.253 -29.211 -0.588 1.00 89.12 246 GLU A O 1
ATOM 1859 N N . SER A 1 247 ? 23.422 -29.188 -1.148 1.00 79.06 247 SER A N 1
ATOM 1860 C CA . SER A 1 247 ? 23.681 -30.621 -1.093 1.00 79.06 247 SER A CA 1
ATOM 1861 C C . SER A 1 247 ? 24.502 -30.883 0.173 1.00 79.06 247 SER A C 1
ATOM 1863 O O . SER A 1 247 ? 25.477 -30.176 0.424 1.00 79.06 247 SER A O 1
ATOM 1865 N N . GLY A 1 248 ? 24.076 -31.851 0.991 1.00 65.38 248 GLY A N 1
ATOM 1866 C CA . GLY A 1 248 ? 24.531 -32.029 2.378 1.00 65.38 248 GLY A CA 1
ATOM 1867 C C . GLY A 1 248 ? 26.047 -31.943 2.638 1.00 65.38 248 GLY A C 1
ATOM 1868 O O . GLY A 1 248 ? 26.883 -32.195 1.770 1.00 65.38 248 GLY A O 1
ATOM 1869 N N . ALA A 1 249 ? 26.396 -31.602 3.882 1.00 62.81 249 ALA A N 1
ATOM 1870 C CA . ALA A 1 249 ? 27.771 -31.362 4.319 1.00 62.81 249 ALA A CA 1
ATOM 1871 C C . ALA A 1 249 ? 28.708 -32.575 4.112 1.00 62.81 249 ALA A C 1
ATOM 1873 O O . ALA A 1 249 ? 28.315 -33.723 4.321 1.00 62.81 249 ALA A O 1
ATOM 1874 N N . ASN A 1 250 ? 29.977 -32.298 3.785 1.00 63.66 250 ASN A N 1
ATOM 1875 C CA . ASN A 1 250 ? 31.048 -33.252 3.445 1.00 63.66 250 ASN A CA 1
ATOM 1876 C C . ASN A 1 250 ? 30.923 -33.932 2.070 1.00 63.66 250 ASN A C 1
ATOM 1878 O O . ASN A 1 250 ? 31.342 -35.079 1.895 1.00 63.66 250 ASN A O 1
ATOM 1882 N N . ALA A 1 251 ? 30.396 -33.218 1.077 1.00 60.19 251 ALA A N 1
ATOM 1883 C CA . ALA A 1 251 ? 30.514 -33.623 -0.320 1.00 60.19 251 ALA A CA 1
ATOM 1884 C C . ALA A 1 251 ? 31.995 -33.733 -0.754 1.00 60.19 251 ALA A C 1
ATOM 1886 O O . ALA A 1 251 ? 32.872 -33.023 -0.252 1.00 60.19 251 ALA A O 1
ATOM 1887 N N . ALA A 1 252 ? 32.288 -34.650 -1.681 1.00 59.47 252 ALA A N 1
ATOM 1888 C CA . ALA A 1 252 ? 33.641 -34.853 -2.188 1.00 59.47 252 ALA A CA 1
ATOM 1889 C C . ALA A 1 252 ? 34.116 -33.616 -2.968 1.00 59.47 252 ALA A C 1
ATOM 1891 O O . ALA A 1 252 ? 33.484 -33.201 -3.935 1.00 59.47 252 ALA A O 1
ATOM 1892 N N . VAL A 1 253 ? 35.256 -33.049 -2.573 1.00 62.03 253 VAL A N 1
ATOM 1893 C CA . VAL A 1 253 ? 35.865 -31.911 -3.272 1.00 62.03 253 VAL A CA 1
ATOM 1894 C C . VAL A 1 253 ? 36.506 -32.413 -4.565 1.00 62.03 253 VAL A C 1
ATOM 1896 O O . VAL A 1 253 ? 37.576 -33.018 -4.535 1.00 62.03 253 VAL A O 1
ATOM 1899 N N . ALA A 1 254 ? 35.844 -32.186 -5.699 1.00 58.16 254 ALA A N 1
ATOM 1900 C CA . ALA A 1 254 ? 36.348 -32.591 -7.012 1.00 58.16 254 ALA A CA 1
ATOM 1901 C C . ALA A 1 254 ? 37.338 -31.580 -7.633 1.00 58.16 254 ALA A C 1
ATOM 1903 O O . ALA A 1 254 ? 38.109 -31.953 -8.516 1.00 58.16 254 ALA A O 1
ATOM 1904 N N . ALA A 1 255 ? 37.340 -30.322 -7.172 1.00 65.81 255 ALA A N 1
ATOM 1905 C CA . ALA A 1 255 ? 38.113 -29.216 -7.747 1.00 65.81 255 ALA A CA 1
ATOM 1906 C C . ALA A 1 255 ? 39.037 -28.533 -6.721 1.00 65.81 255 ALA A C 1
ATOM 1908 O O . ALA A 1 255 ? 38.747 -28.504 -5.525 1.00 65.81 255 ALA A O 1
ATOM 1909 N N . GLU A 1 256 ? 40.148 -27.955 -7.187 1.00 81.75 256 GLU A N 1
ATOM 1910 C CA . GLU A 1 256 ? 41.030 -27.130 -6.353 1.00 81.75 256 GLU A CA 1
ATOM 1911 C C . GLU A 1 256 ? 40.272 -25.884 -5.863 1.00 81.75 256 GLU A C 1
ATOM 1913 O O . GLU A 1 256 ? 39.734 -25.120 -6.663 1.00 81.75 256 GLU A O 1
ATOM 1918 N N . LEU A 1 257 ? 40.195 -25.699 -4.541 1.00 88.44 257 LEU A N 1
ATOM 1919 C CA . LEU A 1 257 ? 39.444 -24.597 -3.940 1.00 88.44 257 LEU A CA 1
ATOM 1920 C C . LEU A 1 257 ? 40.315 -23.335 -3.843 1.00 88.44 257 LEU A C 1
ATOM 1922 O O . LEU A 1 257 ? 41.370 -23.353 -3.205 1.00 88.44 257 LEU A O 1
ATOM 1926 N N . ALA A 1 258 ? 39.832 -22.226 -4.397 1.00 93.31 258 ALA A N 1
ATOM 1927 C CA . ALA A 1 258 ? 40.442 -20.907 -4.279 1.00 93.31 258 ALA A CA 1
ATOM 1928 C C . ALA A 1 258 ? 40.223 -20.310 -2.880 1.00 93.31 258 ALA A C 1
ATOM 1930 O O . ALA A 1 258 ? 39.165 -20.483 -2.278 1.00 93.31 258 ALA A O 1
ATOM 1931 N N . SER A 1 259 ? 41.209 -19.578 -2.360 1.00 94.69 259 SER A N 1
ATOM 1932 C CA . SER A 1 259 ? 41.133 -18.943 -1.037 1.00 94.69 259 SER A CA 1
ATOM 1933 C C . SER A 1 259 ? 40.234 -17.701 -1.022 1.00 94.69 259 SER A C 1
ATOM 1935 O O . SER A 1 259 ? 40.253 -16.895 -1.954 1.00 94.69 259 SER A O 1
ATOM 1937 N N . ALA A 1 260 ? 39.503 -17.512 0.077 1.00 96.50 260 ALA A N 1
ATOM 1938 C CA . ALA A 1 260 ? 38.660 -16.351 0.346 1.00 96.50 260 ALA A CA 1
ATOM 1939 C C . ALA A 1 260 ? 38.587 -16.038 1.855 1.00 96.50 260 ALA A C 1
ATOM 1941 O O . ALA A 1 260 ? 38.958 -16.853 2.701 1.00 96.50 260 ALA A O 1
ATOM 1942 N N . SER A 1 261 ? 38.072 -14.859 2.192 1.00 96.31 261 SER A N 1
ATOM 1943 C CA . SER A 1 261 ? 37.640 -14.500 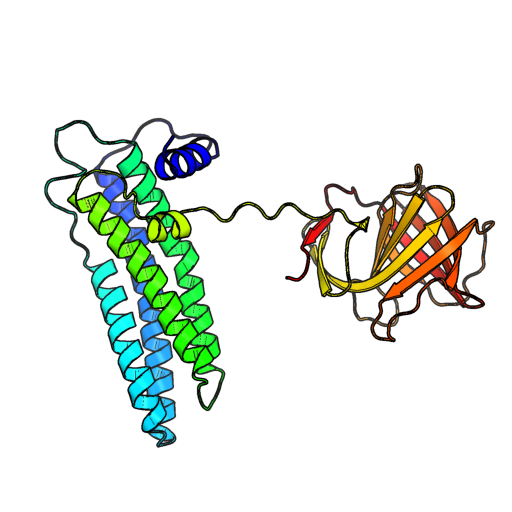3.548 1.00 96.31 261 SER A CA 1
ATOM 1944 C C . SER A 1 261 ? 36.122 -14.343 3.565 1.00 96.31 261 SER A C 1
ATOM 1946 O O . SER A 1 261 ? 35.578 -13.697 2.672 1.00 96.31 261 SER A O 1
ATOM 1948 N N . ALA A 1 262 ? 35.433 -14.936 4.539 1.00 96.56 262 ALA A N 1
ATOM 1949 C CA . ALA A 1 262 ? 33.978 -14.936 4.621 1.00 96.56 262 ALA A CA 1
ATOM 1950 C C . ALA A 1 262 ? 33.449 -14.076 5.777 1.00 96.56 262 ALA A C 1
ATOM 1952 O O . ALA A 1 262 ? 33.831 -14.259 6.935 1.00 96.56 262 ALA A O 1
ATOM 1953 N N . ASN A 1 263 ? 32.485 -13.215 5.459 1.00 96.31 263 ASN A N 1
ATOM 1954 C CA . ASN A 1 263 ? 31.593 -12.576 6.421 1.00 96.31 263 ASN A CA 1
ATOM 1955 C C . ASN A 1 263 ? 30.237 -13.282 6.379 1.00 96.31 263 ASN A C 1
ATOM 1957 O O . ASN A 1 263 ? 29.662 -13.472 5.312 1.00 96.31 263 ASN A O 1
ATOM 1961 N N . ILE A 1 264 ? 29.738 -13.696 7.538 1.00 95.50 264 ILE A N 1
ATOM 1962 C CA . ILE A 1 264 ? 28.566 -14.559 7.681 1.00 95.50 264 ILE A CA 1
ATOM 1963 C C . ILE A 1 264 ? 27.564 -13.853 8.589 1.00 95.50 264 ILE A C 1
ATOM 1965 O O . ILE A 1 264 ? 27.905 -13.520 9.723 1.00 95.50 264 ILE A O 1
ATOM 1969 N N . ASP A 1 265 ? 26.332 -13.677 8.124 1.00 94.56 265 ASP A N 1
ATOM 1970 C CA . ASP A 1 265 ? 25.198 -13.156 8.891 1.00 94.56 265 ASP A CA 1
ATOM 1971 C C . ASP A 1 265 ? 24.007 -14.103 8.725 1.00 94.56 265 ASP A C 1
ATOM 1973 O O . ASP A 1 265 ? 23.329 -14.109 7.702 1.00 94.56 265 ASP A O 1
ATOM 1977 N N . THR A 1 266 ? 23.778 -14.962 9.716 1.00 90.19 266 THR A N 1
ATOM 1978 C CA . THR A 1 266 ? 22.731 -15.998 9.665 1.00 90.19 266 THR A CA 1
ATOM 1979 C C . THR A 1 266 ? 21.856 -15.938 10.912 1.00 90.19 266 THR A C 1
ATOM 1981 O O . THR A 1 266 ? 22.009 -15.071 11.774 1.00 90.19 266 THR A O 1
ATOM 1984 N N . GLU A 1 267 ? 20.901 -16.851 11.051 1.00 83.56 267 GLU A N 1
ATOM 1985 C CA . GLU A 1 267 ? 20.157 -17.034 12.305 1.00 83.56 267 GLU A CA 1
ATOM 1986 C C . GLU A 1 267 ? 21.058 -17.429 13.485 1.00 83.56 267 GLU A C 1
ATOM 1988 O O . GLU A 1 267 ? 20.757 -17.081 14.622 1.00 83.56 267 GLU A O 1
ATOM 1993 N N . GLN A 1 268 ? 22.203 -18.069 13.222 1.00 84.19 268 GLN A N 1
ATOM 1994 C CA . GLN A 1 268 ? 23.176 -18.460 14.249 1.00 84.19 268 GLN A CA 1
ATOM 1995 C C . GLN A 1 268 ? 24.079 -17.299 14.708 1.00 84.19 268 GLN A C 1
ATOM 1997 O O . GLN A 1 268 ? 24.921 -17.480 15.586 1.00 84.19 268 GLN A O 1
ATOM 2002 N N . GLY A 1 269 ? 23.912 -16.108 14.125 1.00 88.50 269 GLY A N 1
ATOM 2003 C CA . GLY A 1 269 ? 24.667 -14.904 14.459 1.00 88.50 269 GLY A CA 1
ATOM 2004 C C . GLY A 1 269 ? 25.662 -14.480 13.381 1.00 88.50 269 GLY A C 1
ATOM 2005 O O . GLY A 1 269 ? 25.707 -15.042 12.280 1.00 88.50 269 GLY A O 1
ATOM 2006 N N . LYS A 1 270 ? 26.447 -13.448 13.721 1.00 94.69 270 LYS A N 1
ATOM 2007 C CA . LYS A 1 270 ? 27.423 -12.815 12.829 1.00 94.69 270 LYS A CA 1
ATOM 2008 C C . LYS A 1 270 ? 28.841 -13.296 13.117 1.00 94.69 270 LYS A C 1
ATOM 2010 O O . LYS A 1 270 ? 29.253 -13.351 14.275 1.00 94.69 270 LYS A O 1
ATOM 2015 N N . ARG A 1 271 ? 29.594 -13.611 12.066 1.00 94.88 271 ARG A N 1
ATOM 2016 C CA . ARG A 1 271 ? 31.0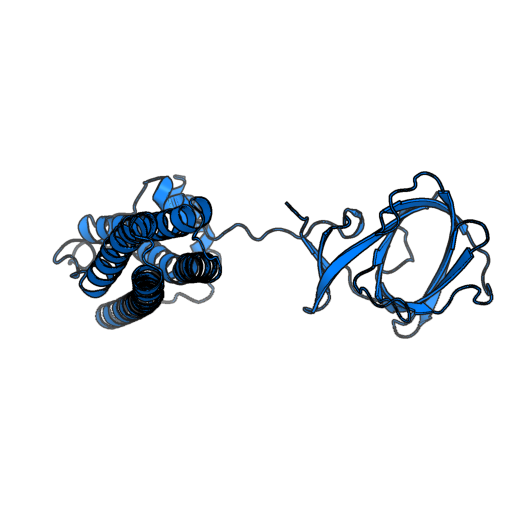30 -13.922 12.119 1.00 94.88 271 ARG A CA 1
ATOM 2017 C C . ARG A 1 271 ? 31.728 -13.197 10.976 1.00 94.88 271 ARG A C 1
ATOM 2019 O O . ARG A 1 271 ? 31.219 -13.218 9.860 1.00 94.88 271 ARG A O 1
ATOM 2026 N N . SER A 1 272 ? 32.877 -12.595 11.250 1.00 94.62 272 SER A N 1
ATOM 2027 C CA . SER A 1 272 ? 33.657 -11.854 10.255 1.00 94.62 272 SER A CA 1
ATOM 2028 C C . SER A 1 272 ? 35.032 -12.477 10.074 1.00 94.62 272 SER A C 1
ATOM 2030 O O . SER A 1 272 ? 35.539 -13.124 10.992 1.00 94.62 272 SER A O 1
ATOM 2032 N N . ASP A 1 273 ? 35.618 -12.265 8.899 1.00 92.44 273 ASP A N 1
ATOM 2033 C CA . ASP A 1 273 ? 36.977 -12.688 8.547 1.00 92.44 273 ASP A CA 1
ATOM 2034 C C . ASP A 1 273 ? 37.244 -14.192 8.735 1.00 92.44 273 ASP A C 1
ATOM 2036 O O . ASP A 1 273 ? 38.331 -14.627 9.127 1.00 92.44 273 ASP A O 1
ATOM 2040 N N . VAL A 1 274 ? 36.229 -15.018 8.464 1.00 95.12 274 VAL A N 1
ATOM 2041 C CA . VAL A 1 274 ? 36.339 -16.474 8.564 1.00 95.12 274 VAL A CA 1
ATOM 2042 C C . VAL A 1 274 ? 37.120 -16.995 7.360 1.00 95.12 274 VAL A C 1
ATOM 2044 O O . VAL A 1 274 ? 36.723 -16.771 6.219 1.00 95.12 274 VAL A O 1
ATOM 2047 N N . ALA A 1 275 ? 38.213 -17.724 7.598 1.00 95.06 275 ALA A N 1
ATOM 2048 C CA . ALA A 1 275 ? 38.977 -18.353 6.524 1.00 95.06 275 ALA A CA 1
ATOM 2049 C C . ALA A 1 275 ? 38.080 -19.300 5.709 1.00 95.06 275 ALA A C 1
ATOM 2051 O O . ALA A 1 275 ? 37.514 -20.259 6.246 1.00 95.06 275 ALA A O 1
ATOM 2052 N N . ALA A 1 276 ? 37.967 -19.023 4.412 1.00 95.81 276 ALA A N 1
ATOM 2053 C CA . ALA A 1 276 ? 37.089 -19.733 3.503 1.00 95.81 276 ALA A CA 1
ATOM 2054 C C . ALA A 1 276 ? 37.843 -20.188 2.256 1.00 95.81 276 ALA A C 1
ATOM 2056 O O . ALA A 1 276 ? 38.869 -19.624 1.868 1.00 95.81 276 ALA A O 1
ATOM 2057 N N . ARG A 1 277 ? 37.327 -21.223 1.603 1.00 95.31 277 ARG A N 1
ATOM 2058 C CA . ARG A 1 277 ? 37.756 -21.598 0.257 1.00 95.31 277 ARG A CA 1
ATOM 2059 C C . ARG A 1 277 ? 36.540 -21.918 -0.592 1.00 95.31 277 ARG A C 1
ATOM 2061 O O . ARG A 1 277 ? 35.541 -22.384 -0.054 1.00 95.31 277 ARG A O 1
ATOM 2068 N N . TYR A 1 278 ? 36.614 -21.682 -1.892 1.00 95.12 278 TYR A N 1
ATOM 2069 C CA . TYR A 1 278 ? 35.485 -21.898 -2.786 1.00 95.12 278 TYR A CA 1
ATOM 2070 C C . TYR A 1 278 ? 35.910 -22.473 -4.135 1.00 95.12 278 TYR A C 1
ATOM 2072 O O . TYR A 1 278 ? 37.056 -22.326 -4.552 1.00 95.12 278 TYR A O 1
ATOM 2080 N N . ALA A 1 279 ? 34.971 -23.101 -4.831 1.00 94.44 279 ALA A N 1
ATOM 2081 C CA . ALA A 1 279 ? 35.094 -23.409 -6.248 1.00 94.44 279 ALA A CA 1
ATOM 2082 C C . ALA A 1 279 ? 33.747 -23.207 -6.936 1.00 94.44 279 ALA A C 1
ATOM 2084 O O . ALA A 1 279 ? 32.700 -23.503 -6.365 1.00 94.44 279 ALA A O 1
ATOM 2085 N N . TYR A 1 280 ? 33.797 -22.727 -8.173 1.00 94.00 280 TYR A N 1
ATOM 2086 C CA . TYR A 1 280 ? 32.649 -22.632 -9.062 1.00 94.00 280 TYR A CA 1
ATOM 2087 C C . TYR A 1 280 ? 32.932 -23.471 -10.305 1.00 94.00 280 TYR A C 1
ATOM 2089 O O . TYR A 1 280 ? 33.982 -23.322 -10.932 1.00 94.00 280 TYR A O 1
ATOM 2097 N N . THR A 1 281 ? 31.985 -24.330 -10.664 1.00 93.38 281 THR A N 1
ATOM 2098 C CA . THR A 1 281 ? 32.061 -25.190 -11.841 1.00 93.38 281 THR A CA 1
ATOM 2099 C C . THR A 1 281 ? 30.823 -24.973 -12.696 1.00 93.38 281 THR A C 1
ATOM 2101 O O . THR A 1 281 ? 29.696 -25.189 -12.253 1.00 93.38 281 THR A O 1
ATOM 2104 N N . ASN A 1 282 ? 31.027 -24.572 -13.949 1.00 91.81 282 ASN A N 1
ATOM 2105 C CA . ASN A 1 282 ? 29.964 -24.552 -14.947 1.00 91.81 282 ASN A CA 1
ATOM 2106 C C . ASN A 1 282 ? 29.818 -25.963 -15.540 1.00 91.81 282 ASN A C 1
ATOM 2108 O O . ASN A 1 282 ? 30.739 -26.465 -16.185 1.00 91.81 282 ASN A O 1
ATOM 2112 N N . LEU A 1 283 ? 28.672 -26.601 -15.304 1.00 91.00 283 LEU A N 1
ATOM 2113 C CA . LEU A 1 283 ? 28.368 -27.966 -15.749 1.00 91.00 283 LEU A CA 1
ATOM 2114 C C . LEU A 1 283 ? 27.760 -28.009 -17.165 1.00 91.00 283 LEU A C 1
ATOM 2116 O O . LEU A 1 283 ? 27.449 -29.091 -17.672 1.00 91.00 283 LEU A O 1
ATOM 2120 N N . GLY A 1 284 ? 27.585 -26.846 -17.799 1.00 89.25 284 GLY A N 1
ATOM 2121 C CA . GLY A 1 284 ? 26.891 -26.681 -19.072 1.00 89.25 284 GLY A CA 1
ATOM 2122 C C . GLY A 1 284 ? 25.368 -26.738 -18.935 1.00 89.25 284 GLY A C 1
ATOM 2123 O O . GLY A 1 284 ? 24.827 -27.189 -17.925 1.00 89.25 284 GLY A O 1
ATOM 2124 N N . ASP A 1 285 ? 24.672 -26.290 -19.983 1.00 89.81 285 ASP A N 1
ATOM 2125 C CA . ASP A 1 285 ? 23.201 -26.278 -20.054 1.00 89.81 285 ASP A CA 1
ATOM 2126 C C . ASP A 1 285 ? 22.558 -25.496 -18.892 1.00 89.81 285 ASP A C 1
ATOM 2128 O O . ASP A 1 285 ? 21.671 -25.982 -18.200 1.00 89.81 285 ASP A O 1
ATOM 2132 N N . ASN A 1 286 ? 23.102 -24.305 -18.615 1.00 90.62 286 ASN A N 1
ATOM 2133 C CA . ASN A 1 286 ? 22.764 -23.440 -17.478 1.00 90.62 286 ASN A CA 1
ATOM 2134 C C . ASN A 1 286 ? 22.970 -24.060 -16.090 1.00 90.62 286 ASN A C 1
ATOM 2136 O O . ASN A 1 286 ? 22.653 -23.410 -15.104 1.00 90.62 286 ASN A O 1
ATOM 2140 N N . ARG A 1 287 ? 23.530 -25.266 -15.959 1.00 94.69 287 ARG A N 1
ATOM 2141 C CA . ARG A 1 287 ? 23.756 -25.886 -14.651 1.00 94.69 287 ARG A CA 1
ATOM 2142 C C . ARG A 1 287 ? 25.096 -25.488 -14.060 1.00 94.69 287 ARG A C 1
ATOM 2144 O O . ARG A 1 287 ? 26.111 -25.412 -14.755 1.00 94.69 287 ARG A O 1
ATOM 2151 N N . VAL A 1 288 ? 25.107 -25.298 -12.749 1.00 94.81 288 VAL A N 1
ATOM 2152 C CA . VAL A 1 288 ? 26.299 -24.926 -11.990 1.00 94.81 288 VAL A CA 1
ATOM 2153 C C . VAL A 1 288 ? 26.443 -25.779 -10.744 1.00 94.81 288 VAL A C 1
ATOM 2155 O O . VAL A 1 288 ? 25.459 -26.244 -10.164 1.00 94.81 288 VAL A O 1
ATOM 2158 N N . GLU A 1 289 ? 27.688 -25.928 -10.319 1.00 94.06 289 GLU A N 1
ATOM 2159 C CA . GLU A 1 289 ? 28.049 -26.416 -9.000 1.00 94.06 289 GLU A CA 1
ATOM 2160 C C . GLU A 1 289 ? 28.921 -25.373 -8.305 1.00 94.06 289 GLU A C 1
ATOM 2162 O O . GLU A 1 289 ? 29.887 -24.862 -8.876 1.00 94.06 289 GLU A O 1
ATOM 2167 N N . PHE A 1 290 ? 28.585 -25.060 -7.060 1.00 94.50 290 PHE A N 1
ATOM 2168 C CA . PHE A 1 290 ? 29.394 -24.217 -6.194 1.00 94.50 290 PHE A CA 1
ATOM 2169 C C . PHE A 1 290 ? 29.797 -25.020 -4.966 1.00 94.50 290 PHE A C 1
ATOM 2171 O O . PHE A 1 290 ? 28.973 -25.703 -4.373 1.00 94.50 290 PHE A O 1
ATOM 2178 N N . THR A 1 291 ? 31.057 -24.950 -4.564 1.00 94.19 291 THR A N 1
ATOM 2179 C CA . THR A 1 291 ? 31.542 -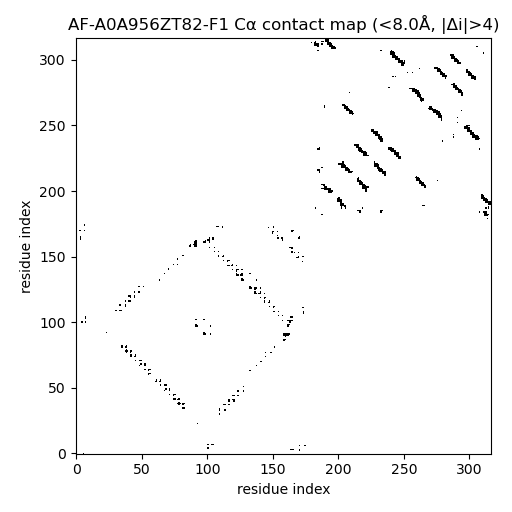25.577 -3.331 1.00 94.19 291 THR A CA 1
ATOM 2180 C C . THR A 1 291 ? 32.083 -24.496 -2.417 1.00 94.19 291 THR A C 1
ATOM 2182 O O . THR A 1 291 ? 32.886 -23.675 -2.853 1.00 94.19 291 THR A O 1
ATOM 2185 N N . LEU A 1 292 ? 31.669 -24.513 -1.151 1.00 93.88 292 LEU A N 1
ATOM 2186 C CA . LEU A 1 292 ? 32.138 -23.613 -0.105 1.00 93.88 292 LEU A CA 1
ATOM 2187 C C . LEU A 1 292 ? 32.715 -24.422 1.056 1.00 93.88 292 LEU A C 1
ATOM 2189 O O . LEU A 1 292 ? 32.035 -25.258 1.646 1.00 93.88 292 LEU A O 1
ATOM 2193 N N . ALA A 1 293 ? 33.957 -24.129 1.419 1.00 93.06 293 ALA A N 1
ATOM 2194 C CA . ALA A 1 293 ? 34.602 -24.632 2.619 1.00 93.06 293 ALA A CA 1
ATOM 2195 C C . ALA A 1 293 ? 34.753 -23.502 3.644 1.00 93.06 293 ALA A C 1
ATOM 2197 O O . ALA A 1 293 ? 35.411 -22.499 3.365 1.00 93.06 293 ALA A O 1
ATOM 2198 N N . LEU A 1 294 ? 34.185 -23.685 4.835 1.00 90.50 294 LEU A N 1
ATOM 2199 C CA . LEU A 1 294 ? 34.340 -22.803 5.994 1.00 90.50 294 LEU A CA 1
ATOM 2200 C C . LEU A 1 294 ? 35.031 -23.596 7.110 1.00 90.50 294 LEU A C 1
ATOM 2202 O O . LEU A 1 294 ? 34.407 -24.418 7.784 1.00 90.50 294 LEU A O 1
ATOM 2206 N N . GLY A 1 295 ? 36.337 -23.381 7.289 1.00 83.12 295 GLY A N 1
ATOM 2207 C CA . GLY A 1 295 ? 37.160 -24.251 8.137 1.00 83.12 295 GLY A CA 1
ATOM 2208 C C . GLY A 1 295 ? 37.166 -25.701 7.629 1.00 83.12 295 GLY A C 1
ATOM 2209 O O . GLY A 1 295 ? 37.519 -25.946 6.474 1.00 83.12 295 GLY A O 1
ATOM 2210 N N . ASP A 1 296 ? 36.755 -26.641 8.488 1.00 81.44 296 ASP A N 1
ATOM 2211 C CA . ASP A 1 296 ? 36.667 -28.080 8.177 1.00 81.44 296 ASP A CA 1
ATOM 2212 C C . ASP A 1 296 ? 35.324 -28.491 7.552 1.00 81.44 296 ASP A C 1
ATOM 2214 O O . ASP A 1 296 ? 35.163 -29.628 7.114 1.00 81.44 296 ASP A O 1
ATOM 2218 N N . THR A 1 297 ? 34.340 -27.586 7.519 1.00 86.56 297 THR A N 1
ATOM 2219 C CA . THR A 1 297 ? 33.015 -27.874 6.954 1.00 86.56 297 THR A CA 1
ATOM 2220 C C . THR A 1 297 ? 33.002 -27.535 5.474 1.00 86.56 297 THR A C 1
ATOM 2222 O O . THR A 1 297 ? 33.301 -26.402 5.099 1.00 86.56 297 THR A O 1
ATOM 2225 N N . ILE A 1 298 ? 32.625 -28.502 4.640 1.00 89.00 298 ILE A N 1
ATOM 2226 C CA . ILE A 1 298 ? 32.470 -28.327 3.195 1.00 89.00 298 ILE A CA 1
ATOM 2227 C C . ILE A 1 298 ? 31.005 -28.541 2.835 1.00 89.00 298 ILE A C 1
ATOM 2229 O O . ILE A 1 298 ? 30.410 -29.543 3.230 1.00 89.00 298 ILE A O 1
ATOM 2233 N N . VAL A 1 299 ? 30.448 -27.606 2.075 1.00 89.81 299 VAL A N 1
ATOM 2234 C CA . VAL A 1 299 ? 29.078 -27.640 1.567 1.00 89.81 299 VAL A CA 1
ATOM 2235 C C . VAL A 1 299 ? 29.127 -27.456 0.057 1.00 89.81 299 VAL A C 1
ATOM 2237 O O . VAL A 1 299 ? 29.861 -26.597 -0.440 1.00 89.81 299 VAL A O 1
ATOM 2240 N N . SER A 1 300 ? 28.354 -28.257 -0.667 1.00 91.06 300 SER A N 1
ATOM 2241 C CA . SER A 1 300 ? 28.221 -28.138 -2.117 1.00 91.06 300 SER A CA 1
ATOM 2242 C C . SER A 1 300 ? 26.808 -27.710 -2.466 1.00 91.06 300 SER A C 1
ATOM 2244 O O . SER A 1 300 ? 25.849 -28.054 -1.786 1.00 91.06 300 SER A O 1
ATOM 2246 N N . PHE A 1 301 ? 26.677 -26.951 -3.539 1.00 93.25 301 PHE A N 1
ATOM 2247 C CA . PHE A 1 301 ? 25.420 -26.416 -4.021 1.00 93.25 301 PHE A CA 1
ATOM 2248 C C . PHE A 1 301 ? 25.307 -26.729 -5.499 1.00 93.25 301 PHE A C 1
ATOM 2250 O O . PHE A 1 301 ? 26.272 -26.556 -6.241 1.00 93.25 301 PHE A O 1
ATOM 2257 N N . THR A 1 302 ? 24.129 -27.153 -5.934 1.00 93.75 302 THR A N 1
ATOM 2258 C CA . THR A 1 302 ? 23.862 -27.419 -7.349 1.00 93.75 302 THR A CA 1
ATOM 2259 C C . THR A 1 302 ? 22.591 -26.718 -7.782 1.00 93.75 302 THR A C 1
ATOM 2261 O O . THR A 1 302 ? 21.646 -26.581 -7.008 1.00 93.75 302 THR A O 1
ATOM 2264 N N . GLY A 1 303 ? 22.564 -26.225 -9.013 1.00 93.62 303 GLY A N 1
ATOM 2265 C CA . GLY A 1 303 ? 21.386 -25.549 -9.536 1.00 93.62 303 GLY A CA 1
ATOM 2266 C C . GLY A 1 303 ? 21.626 -24.927 -10.892 1.00 93.62 303 GLY A C 1
ATOM 2267 O O . GLY A 1 303 ? 22.448 -25.423 -11.662 1.00 93.62 303 GLY A O 1
ATOM 2268 N N . GLU A 1 304 ? 20.905 -23.849 -11.173 1.00 94.44 304 GLU A N 1
ATOM 2269 C CA . GLU A 1 304 ? 20.849 -23.235 -12.495 1.00 94.44 304 GLU A CA 1
ATOM 2270 C C . GLU A 1 304 ? 21.241 -21.756 -12.454 1.00 94.44 304 GLU A C 1
ATOM 2272 O O . GLU A 1 304 ? 20.933 -21.038 -11.501 1.00 94.44 304 GLU A O 1
ATOM 2277 N N . THR A 1 305 ? 21.922 -21.291 -13.501 1.00 95.06 305 THR A N 1
ATOM 2278 C CA . THR A 1 305 ? 22.262 -19.881 -13.685 1.00 95.06 305 THR A CA 1
ATOM 2279 C C . THR A 1 305 ? 21.004 -19.043 -13.858 1.00 95.06 305 THR A C 1
ATOM 2281 O O . THR A 1 305 ? 20.099 -19.427 -14.598 1.00 95.06 305 THR A O 1
ATOM 2284 N N . VAL A 1 306 ? 20.995 -17.861 -13.256 1.00 90.31 306 VAL A N 1
ATOM 2285 C CA . VAL A 1 306 ? 19.937 -16.858 -13.395 1.00 90.31 306 VAL A CA 1
ATOM 2286 C C . VAL A 1 306 ? 20.568 -15.578 -13.934 1.00 90.31 306 VAL A C 1
ATOM 2288 O O . VAL A 1 306 ? 21.703 -15.254 -13.592 1.00 90.31 306 VAL A O 1
ATOM 2291 N N . ASN A 1 307 ? 19.859 -14.859 -14.804 1.00 86.12 307 ASN A N 1
ATOM 2292 C CA . ASN A 1 307 ? 20.335 -13.567 -15.284 1.00 86.12 307 ASN A CA 1
ATOM 2293 C C . ASN A 1 307 ? 20.256 -12.535 -14.155 1.00 86.12 307 ASN A C 1
ATOM 2295 O O . ASN A 1 307 ? 19.215 -12.416 -13.516 1.00 86.12 307 ASN A O 1
ATOM 2299 N N . ASP A 1 308 ? 21.300 -11.730 -13.973 1.00 80.50 308 ASP A N 1
ATOM 2300 C CA . ASP A 1 308 ? 21.313 -10.660 -12.965 1.00 80.50 308 ASP A CA 1
ATOM 2301 C C . ASP A 1 308 ? 20.129 -9.691 -13.114 1.00 80.50 308 ASP A C 1
ATOM 2303 O O . ASP A 1 308 ? 19.644 -9.155 -12.125 1.00 80.50 308 ASP A O 1
ATOM 2307 N N . LYS A 1 309 ? 19.629 -9.483 -14.341 1.00 79.25 309 LYS A N 1
ATOM 2308 C CA . LYS A 1 309 ? 18.464 -8.622 -14.615 1.00 79.25 309 LYS A CA 1
ATOM 2309 C C . LYS A 1 309 ? 17.138 -9.193 -14.122 1.00 79.25 309 LYS A C 1
ATOM 2311 O O . LYS A 1 309 ? 16.185 -8.435 -13.988 1.00 79.25 309 LYS A O 1
ATOM 2316 N N . ASP A 1 310 ? 17.085 -10.500 -13.899 1.00 83.00 310 ASP A N 1
ATOM 2317 C CA . ASP A 1 310 ? 15.903 -11.205 -13.408 1.00 83.00 310 ASP A CA 1
ATOM 2318 C C . ASP A 1 310 ? 15.938 -11.367 -11.878 1.00 83.00 310 ASP A C 1
ATOM 2320 O O . ASP A 1 310 ? 15.110 -12.090 -11.317 1.00 83.00 310 ASP A O 1
ATOM 2324 N N . ILE A 1 311 ? 16.909 -10.725 -11.215 1.00 83.25 311 ILE A N 1
ATOM 2325 C CA . ILE A 1 311 ? 17.073 -10.699 -9.765 1.00 83.25 311 ILE A CA 1
ATOM 2326 C C . ILE A 1 311 ? 16.893 -9.260 -9.287 1.00 83.25 311 ILE A C 1
ATOM 2328 O O . ILE A 1 311 ? 17.711 -8.382 -9.557 1.00 83.25 311 ILE A O 1
ATOM 2332 N N . GLU A 1 312 ? 15.827 -9.025 -8.535 1.00 84.38 312 GLU A N 1
ATOM 2333 C CA . GLU A 1 312 ? 15.508 -7.722 -7.964 1.00 84.38 312 GLU A CA 1
ATOM 2334 C C . GLU A 1 312 ? 15.660 -7.791 -6.443 1.00 84.38 312 GLU A C 1
ATOM 2336 O O . GLU A 1 312 ? 14.993 -8.598 -5.797 1.00 84.38 312 GLU A O 1
ATOM 2341 N N . VAL A 1 313 ? 16.536 -6.965 -5.858 1.00 85.62 313 VAL A N 1
ATOM 2342 C CA . VAL A 1 313 ? 16.721 -6.879 -4.399 1.00 85.62 313 VAL A CA 1
ATOM 2343 C C . VAL A 1 313 ? 16.110 -5.596 -3.862 1.00 85.62 313 VAL A C 1
ATOM 2345 O O . VAL A 1 313 ? 16.416 -4.499 -4.322 1.00 85.62 313 VAL A O 1
ATOM 2348 N N . TYR A 1 314 ? 15.291 -5.729 -2.831 1.00 83.38 314 TYR A N 1
ATOM 2349 C CA . TYR A 1 314 ? 14.632 -4.634 -2.144 1.00 83.38 314 TYR A CA 1
ATOM 2350 C C . TYR A 1 314 ? 15.074 -4.618 -0.688 1.00 83.38 314 TYR A C 1
ATOM 2352 O O . TYR A 1 314 ? 14.702 -5.489 0.102 1.00 83.38 314 TYR A O 1
ATOM 2360 N N . SER A 1 315 ? 15.878 -3.614 -0.337 1.00 79.75 315 SER A N 1
ATOM 2361 C CA . SER A 1 315 ? 16.399 -3.484 1.018 1.00 79.75 315 SER A CA 1
ATOM 2362 C C . SER A 1 315 ? 15.282 -3.317 2.044 1.00 79.75 315 SER A C 1
ATOM 2364 O O . SER A 1 315 ? 14.371 -2.502 1.857 1.00 79.75 315 SER A O 1
ATOM 2366 N N . ALA A 1 316 ? 15.386 -4.048 3.153 1.00 65.81 316 ALA A N 1
ATOM 2367 C CA . ALA A 1 316 ? 14.541 -3.817 4.315 1.00 65.81 316 ALA A CA 1
ATOM 2368 C C . ALA A 1 316 ? 14.827 -2.408 4.864 1.00 65.81 316 ALA A C 1
ATOM 2370 O O . ALA A 1 316 ? 15.969 -2.089 5.208 1.00 65.81 316 ALA A O 1
ATOM 2371 N N . ARG A 1 317 ? 13.803 -1.546 4.875 1.00 52.47 317 ARG A N 1
ATOM 2372 C CA . ARG A 1 317 ? 13.865 -0.210 5.488 1.00 52.47 317 ARG A CA 1
ATOM 2373 C C . ARG A 1 317 ? 13.732 -0.284 7.002 1.00 52.47 317 ARG A C 1
ATOM 2375 O O . ARG A 1 317 ? 12.933 -1.122 7.475 1.00 52.47 317 ARG A O 1
#

Nearest PDB structures (foldseek):
  6y07-assembly1_A  TM=4.929E-01  e=4.919E+00  synthetic construct
  4z9i-assembly1_B  TM=3.158E-01  e=1.407E+00  Escherichia coli K-12

pLDDT: mean 83.78, std 15.21, range [28.14, 98.56]

Secondary structure (DSSP, 8-state):
--HHHHHHHHHHTT-TT------HHHHHHHHHHHHHHHHHHHHHHHHHHHHHHHHHHHTT-HHHHHHHHHHHHHHHHHHHHHHT----SSSSSSSS---HHHHHHHHHHHHHHHHHHHHHHHHHHHHHTSSSPPHHHHHHHHHHHHHHHHHHHHHHHHHHHSS----HHHHHHHSPPPP-PPBPGGG--TT-EEEETTEEEE--EEEEEE-SS-EEEEEE----SSS-EEEEEESSTT---EEEEEE-SS----SPPEEEEEEEEETTEEEEEEEEEEEEEEEETTEEEEEEEETTEEEEEEEEE--GGGEEEE---

Radius of gyration: 27.55 Å; Cα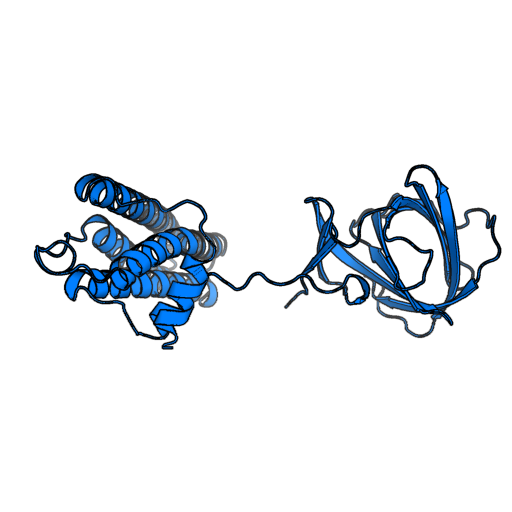 contacts (8 Å, |Δi|>4): 512; chains: 1; bounding box: 64×63×57 Å

Mean predicted aligned error: 14.33 Å

Sequence (317 aa):
MSRAEEIIQGVLNRVPGYRGYADKEARRDEDKRVRDSVADAIAAVVDQLTAYSAQLAAARDFDQIRQVESEIGQVRTLADRIRHASYGYGGLFGETSIDAAAIEQLRLFDSALLREVDGLRSAATTLTSTTPATAEALLAVSNERLRLTTLFDGRSQVVEFGRPSEDEATLNLLAIPEKIEPSPLLEARKGDALSVLGDNYIANGVVTLSTASGQIILLRVTTESDGATWLIGSDIAGIASAKVTESGANAAVAAELASASANIDTEQGKRSDVAARYAYTNLGDNRVEFTLALGDTIVSFTGETVNDKDIEVYSAR

Solvent-accessible surface area (backbone atoms only — not comparable to full-atom values): 17181 Å² total; per-residue (Å²): 130,54,73,57,53,48,56,54,50,64,49,62,79,70,57,90,79,88,75,74,90,74,55,81,63,60,51,52,53,51,55,48,51,52,33,45,54,44,21,52,56,41,45,54,43,34,51,52,50,51,55,43,41,53,51,33,57,76,70,66,41,66,73,61,34,56,57,52,53,54,49,40,55,53,48,43,51,51,22,50,51,51,57,63,58,72,79,55,90,63,43,53,81,45,98,61,88,65,46,66,63,25,57,52,48,45,55,37,37,56,54,34,48,62,61,52,51,56,51,32,47,50,27,47,48,56,29,68,74,36,86,77,65,50,73,65,35,51,49,43,30,54,50,37,50,47,53,55,47,45,45,52,51,44,43,48,48,25,39,55,70,30,38,62,67,77,52,64,73,44,50,60,60,49,46,72,76,72,80,79,74,56,47,61,71,79,72,65,48,62,61,16,37,35,34,49,82,83,47,77,39,47,24,60,22,32,39,39,34,47,41,95,76,42,44,38,30,38,33,30,46,51,88,52,90,72,62,27,36,32,39,38,33,49,77,31,90,93,48,74,25,24,49,26,29,45,43,68,76,69,54,84,82,87,65,85,61,46,69,31,34,26,38,36,41,40,87,94,46,76,48,70,75,38,60,27,30,36,40,79,44,80,71,54,92,58,28,37,39,40,38,43,28,56,72,93,48,31,37,30,29,44,37,36,57,44,61,72,89,45,49,37,28,43,77,68,128

Foldseek 3Di:
DALLVVLLVVVVVVDPDDDDDDDPVVVVVVLLVLLLVLLVLLVVLLVLLVVLLVVCVVVVVVVQNVLSVVLSVLSNVLSCCSNPVDQQPDAQPDPDDQPPSLVSVLVLLSVLSVVLSVQLVVLSVQQSVDPVGDPVSSVSNVVSSVLSVLSVVQNSVSSNHSDHDSDPSNSVSSRDPDPPAFDQPLPFDQQKWKFFLNDIFGFQKWKWWAAPQWIKIWTFGDPDPAFTWIWIDIPGPPDFIWTWTKDDKPDDDPDDWGWTFMWIDHPVGTDGRFTKTKDWDDPDPQKIKIWIDGPPIIIIIIGGGGHSVSMGIGDDD